Protein AF-0000000079021409 (afdb_homodimer)

Solvent-accessible surface area (backbone atoms only — not comparable to full-atom values): 15813 Å² total; per-residue (Å²): 71,71,13,55,25,44,37,47,84,67,53,32,69,44,36,23,35,65,85,64,42,68,37,62,73,84,59,84,62,32,76,47,90,88,36,40,29,42,22,28,13,31,28,44,39,87,84,47,29,34,38,32,18,20,17,75,72,21,27,41,34,32,21,40,77,86,56,45,78,71,45,78,38,72,42,82,88,80,37,64,31,31,29,15,30,24,48,43,91,85,31,32,34,39,33,20,17,41,56,60,8,27,40,36,32,24,39,69,88,57,44,80,70,52,68,44,47,31,76,44,83,51,86,59,31,17,34,37,25,39,21,34,27,57,48,96,85,52,31,38,37,33,14,23,18,68,68,28,27,39,36,32,21,41,74,89,55,51,68,72,49,71,73,71,70,13,56,25,44,37,46,82,68,53,32,69,45,36,23,34,64,84,64,44,68,38,61,73,82,57,84,63,32,79,47,90,88,36,41,29,43,22,29,13,30,28,45,40,88,84,47,28,35,38,31,18,21,18,76,70,22,28,43,33,33,21,40,78,87,56,46,78,72,46,78,39,71,41,82,88,81,35,64,30,31,30,14,31,26,47,45,92,84,31,32,36,40,33,21,16,40,57,61,8,28,40,38,34,25,39,70,88,58,46,80,72,51,69,45,50,31,75,44,84,51,86,58,30,17,36,38,24,38,22,33,28,56,49,97,83,52,30,38,36,32,15,22,18,68,70,28,28,40,39,33,21,41,73,89,56,51,69,73,49,71,74

Nearest PDB structures (foldseek):
  7qrw-assembly1_A  TM=8.061E-01  e=1.782E-14  Homo sapiens
  7qrv-assembly2_B  TM=8.047E-01  e=1.990E-14  Homo sapiens
  6xg7-assembly1_A  TM=8.080E-01  e=1.539E-12  Drosophila melanogaster
  6fpt-assembly2_B  TM=8.136E-01  e=1.456E-12  Danio rerio
  8j72-assembly1_A  TM=8.106E-01  e=1.918E-12  Mus musculus

Structure (mmCIF, N/CA/C/O backbone):
data_AF-0000000079021409-model_v1
#
loop_
_entity.id
_entity.type
_entity.pdbx_description
1 polymer 'Uncharacterized protein'
#
loop_
_atom_site.group_PDB
_atom_site.id
_atom_site.type_symbol
_atom_site.label_atom_id
_atom_site.label_alt_id
_atom_site.label_comp_id
_atom_site.label_asym_id
_atom_site.label_entity_id
_atom_site.label_seq_id
_atom_site.pdbx_PDB_ins_code
_atom_site.Cartn_x
_atom_site.Cartn_y
_atom_site.Cartn_z
_atom_site.occupancy
_atom_site.B_iso_or_equiv
_atom_site.auth_seq_id
_atom_site.auth_comp_id
_atom_site.auth_asym_id
_atom_site.auth_atom_id
_atom_site.pdbx_PDB_model_num
ATOM 1 N N . GLY A 1 1 ? -13.297 3.016 -15.062 1 36.59 1 GLY A N 1
ATOM 2 C CA . GLY A 1 1 ? -12.57 3.004 -13.797 1 36.59 1 GLY A CA 1
ATOM 3 C C . GLY A 1 1 ? -11.57 4.137 -13.68 1 36.59 1 GLY A C 1
ATOM 4 O O . GLY A 1 1 ? -11.188 4.742 -14.68 1 36.59 1 GLY A O 1
ATOM 5 N N . ASP A 1 2 ? -11.578 4.746 -12.625 1 41.75 2 ASP A N 1
ATOM 6 C CA . ASP A 1 2 ? -10.812 5.973 -12.414 1 41.75 2 ASP A CA 1
ATOM 7 C C . ASP A 1 2 ? -9.312 5.703 -12.5 1 41.75 2 ASP A C 1
ATOM 9 O O . ASP A 1 2 ? -8.844 4.621 -12.141 1 41.75 2 ASP A O 1
ATOM 13 N N . LEU A 1 3 ? -8.734 6.473 -13.43 1 43.25 3 LEU A N 1
ATOM 14 C CA . LEU A 1 3 ? -7.297 6.48 -13.672 1 43.25 3 LEU A CA 1
ATOM 15 C C . LEU A 1 3 ? -6.598 7.457 -12.734 1 43.25 3 LEU A C 1
ATOM 17 O O . LEU A 1 3 ? -7.02 8.609 -12.602 1 43.25 3 LEU A O 1
ATOM 21 N N . VAL A 1 4 ? -5.945 6.863 -11.797 1 46.62 4 VAL A N 1
ATOM 22 C CA . VAL A 1 4 ? -5.141 7.812 -11.031 1 46.62 4 VAL A CA 1
ATOM 23 C C . VAL A 1 4 ? -3.832 8.086 -11.766 1 46.62 4 VAL A C 1
ATOM 25 O O . VAL A 1 4 ? -3.098 7.16 -12.109 1 46.62 4 VAL A O 1
ATOM 28 N N . ILE A 1 5 ? -3.809 9.266 -12.461 1 46.66 5 ILE A N 1
ATOM 29 C CA . ILE A 1 5 ? -2.615 9.719 -13.164 1 46.66 5 ILE A CA 1
ATOM 30 C C . ILE A 1 5 ? -1.81 10.656 -12.258 1 46.66 5 ILE A C 1
ATOM 32 O O . ILE A 1 5 ? -2.33 11.664 -11.781 1 46.66 5 ILE A O 1
ATOM 36 N N . ALA A 1 6 ? -0.756 10.039 -11.664 1 43.53 6 ALA A N 1
ATOM 37 C CA . ALA A 1 6 ? 0.133 10.992 -11.008 1 43.53 6 ALA A CA 1
ATOM 38 C C . ALA A 1 6 ? 0.992 11.734 -12.023 1 43.53 6 ALA A C 1
ATOM 40 O O . ALA A 1 6 ? 1.697 11.117 -12.82 1 43.53 6 ALA A O 1
ATOM 41 N N . ASP A 1 7 ? 0.515 12.844 -12.414 1 42.28 7 ASP A N 1
ATOM 42 C CA . ASP A 1 7 ? 1.338 13.734 -13.234 1 42.28 7 ASP A CA 1
ATOM 43 C C . ASP A 1 7 ? 2.477 14.336 -12.414 1 42.28 7 ASP A C 1
ATOM 45 O O . ASP A 1 7 ? 2.271 15.289 -11.664 1 42.28 7 ASP A O 1
ATOM 49 N N . THR A 1 8 ? 3.445 13.562 -12.352 1 40.56 8 THR 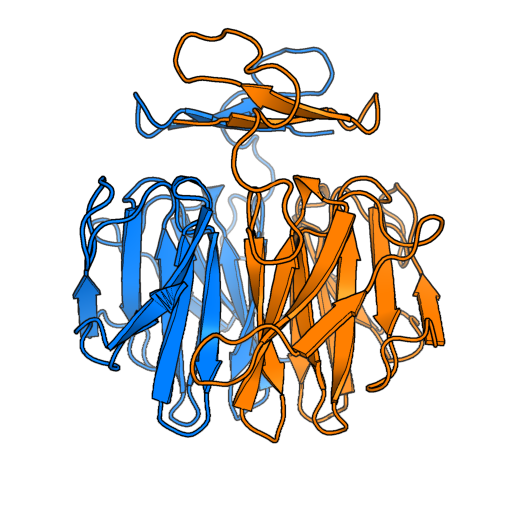A N 1
ATOM 50 C CA . THR A 1 8 ? 4.602 13.945 -11.555 1 40.56 8 THR A CA 1
ATOM 51 C C . THR A 1 8 ? 5.117 15.32 -11.977 1 40.56 8 THR A C 1
ATOM 53 O O . THR A 1 8 ? 5.609 16.094 -11.148 1 40.56 8 THR A O 1
ATOM 56 N N . GLU A 1 9 ? 5.285 15.477 -13.32 1 41.5 9 GLU A N 1
ATOM 57 C CA . GLU A 1 9 ? 5.875 16.766 -13.695 1 41.5 9 GLU A CA 1
ATOM 58 C C . GLU A 1 9 ? 5.141 17.922 -13.031 1 41.5 9 GLU A C 1
ATOM 60 O O . GLU A 1 9 ? 5.758 18.922 -12.68 1 41.5 9 GLU A O 1
ATOM 65 N N . ASN A 1 10 ? 4 17.672 -12.992 1 42.91 10 ASN A N 1
ATOM 66 C CA . ASN A 1 10 ? 3.23 18.766 -12.406 1 42.91 10 ASN A CA 1
ATOM 67 C C . ASN A 1 10 ? 2.77 18.422 -10.992 1 42.91 10 ASN A C 1
ATOM 69 O O . ASN A 1 10 ? 1.877 19.078 -10.453 1 42.91 10 ASN A O 1
ATOM 73 N N . HIS A 1 11 ? 3.447 17.453 -10.516 1 43.75 11 HIS A N 1
ATOM 74 C CA . HIS A 1 11 ? 3.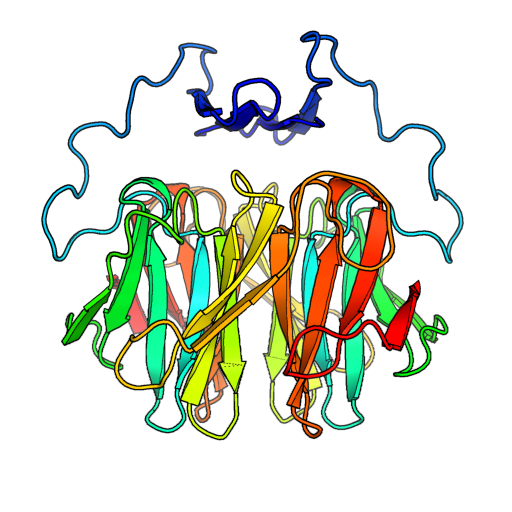135 17.125 -9.133 1 43.75 11 HIS A CA 1
ATOM 75 C C . HIS A 1 11 ? 1.632 16.953 -8.93 1 43.75 11 HIS A C 1
ATOM 77 O O . HIS A 1 11 ? 1.072 17.438 -7.945 1 43.75 11 HIS A O 1
ATOM 83 N N . ARG A 1 12 ? 1.047 16.719 -10.156 1 44.34 12 ARG A N 1
ATOM 84 C CA . ARG A 1 12 ? -0.403 16.609 -10.039 1 44.34 12 ARG A CA 1
ATOM 85 C C . ARG A 1 12 ? -0.872 15.18 -10.32 1 44.34 12 ARG A C 1
ATOM 87 O O . ARG A 1 12 ? -0.235 14.453 -11.078 1 44.34 12 ARG A O 1
ATOM 94 N N . VAL A 1 13 ? -1.548 14.578 -9.445 1 49.59 13 VAL A N 1
ATOM 95 C CA . VAL A 1 13 ? -2.275 13.336 -9.672 1 49.59 13 VAL A CA 1
ATOM 96 C C . VAL A 1 13 ? -3.604 13.625 -10.359 1 49.59 13 VAL A C 1
ATOM 98 O O . VAL A 1 13 ? -4.355 14.508 -9.93 1 49.59 13 VAL A O 1
ATOM 101 N N . GLN A 1 14 ? -3.67 13.312 -11.664 1 53.69 14 GLN A N 1
ATOM 102 C CA . GLN A 1 14 ? -4.941 13.43 -12.367 1 53.69 14 GLN A CA 1
ATOM 103 C C . GLN A 1 14 ? -5.645 12.078 -12.469 1 53.69 14 GLN A C 1
ATOM 105 O O . GLN A 1 14 ? -5.008 11.07 -12.766 1 53.69 14 GLN A O 1
ATOM 110 N N . ILE A 1 15 ? -6.797 12.008 -11.906 1 53.44 15 ILE A N 1
ATOM 111 C CA . ILE A 1 15 ? -7.625 10.805 -11.984 1 53.44 15 ILE A CA 1
ATOM 112 C C . ILE A 1 15 ? -8.547 10.906 -13.195 1 53.44 15 ILE A C 1
ATOM 114 O O . ILE A 1 15 ? -9.234 11.914 -13.383 1 53.44 15 ILE A O 1
ATOM 118 N N . PHE A 1 16 ? -8.258 10.094 -14.188 1 51.84 16 PHE A N 1
ATOM 119 C CA . PHE A 1 16 ? -9.055 10.148 -15.406 1 51.84 16 PHE A CA 1
ATOM 120 C C . PHE A 1 16 ? -10.125 9.07 -15.406 1 51.84 16 PHE A C 1
ATOM 122 O O . PHE A 1 16 ? -9.922 7.98 -14.875 1 51.84 16 PHE A O 1
ATOM 129 N N . SER A 1 17 ? -11.336 9.516 -15.82 1 49.12 17 SER A N 1
ATOM 130 C CA . SER A 1 17 ? -12.406 8.555 -16.078 1 49.12 17 SER A CA 1
ATOM 131 C C . SER A 1 17 ? -12.055 7.633 -17.234 1 49.12 17 SER A C 1
ATOM 133 O O . SER A 1 17 ? -11.148 7.926 -18.016 1 49.12 17 SER A O 1
ATOM 135 N N . PRO A 1 18 ? -12.68 6.434 -17.219 1 47.56 18 PRO A N 1
ATOM 136 C CA . PRO A 1 18 ? -12.445 5.504 -18.328 1 47.56 18 PRO A CA 1
ATOM 137 C C . PRO A 1 18 ? -12.57 6.172 -19.688 1 47.56 18 PRO A C 1
ATOM 139 O O . PRO A 1 18 ? -11.938 5.742 -20.656 1 47.56 18 PRO A O 1
ATOM 142 N N . ASP A 1 19 ? -13.422 7.109 -19.906 1 44.97 19 ASP A N 1
ATOM 143 C CA . ASP A 1 19 ? -13.68 7.785 -21.172 1 44.97 19 ASP A CA 1
ATOM 144 C C . ASP A 1 19 ? -12.641 8.867 -21.438 1 44.97 19 ASP A C 1
ATOM 146 O O . ASP A 1 19 ? -12.742 9.602 -22.422 1 44.97 19 ASP A O 1
ATOM 150 N N . GLY A 1 20 ? -11.703 8.781 -20.75 1 44.59 20 GLY A N 1
ATOM 151 C CA . GLY A 1 20 ? -10.602 9.68 -21.031 1 44.59 20 GLY A CA 1
ATOM 152 C C . GLY A 1 20 ? -10.805 11.07 -20.453 1 44.59 20 GLY A C 1
ATOM 153 O O . GLY A 1 20 ? -9.992 11.969 -20.688 1 44.59 20 GLY A O 1
ATOM 154 N N . ASN A 1 21 ? -11.914 11.359 -20.125 1 42.69 21 ASN A N 1
ATOM 155 C CA . ASN A 1 21 ? -12.172 12.68 -19.562 1 42.69 21 ASN A CA 1
ATOM 156 C C . ASN A 1 21 ? -11.523 12.836 -18.188 1 42.69 21 ASN A C 1
ATOM 158 O O . ASN A 1 21 ? -11.461 11.875 -17.406 1 42.69 21 ASN A O 1
ATOM 162 N N . PHE A 1 22 ? -10.758 13.836 -18.266 1 41 22 PHE A N 1
ATOM 163 C CA . PHE A 1 22 ? -10.234 14.25 -16.969 1 41 22 PHE A CA 1
ATOM 164 C C . PHE A 1 22 ? -11.312 14.18 -15.898 1 41 22 PHE A C 1
ATOM 166 O O . PHE A 1 22 ? -12.383 14.766 -16.047 1 41 22 PHE A O 1
ATOM 173 N N . LYS A 1 23 ? -11.461 13.07 -15.383 1 43.22 23 LYS A N 1
ATOM 174 C CA . LYS A 1 23 ? -12.336 13.211 -14.227 1 43.22 23 LYS A CA 1
ATOM 175 C C . LYS A 1 23 ? -11.852 14.312 -13.297 1 43.22 23 LYS A C 1
ATOM 177 O O . LYS A 1 23 ? -10.703 14.305 -12.859 1 43.22 23 LYS A O 1
ATOM 182 N N . SER A 1 24 ? -12.398 15.492 -13.727 1 37.38 24 SER A N 1
ATOM 183 C CA . SER A 1 24 ? -12.141 16.609 -12.812 1 37.38 24 SER A CA 1
ATOM 184 C C . SER A 1 24 ? -11.68 16.094 -11.445 1 37.38 24 SER A C 1
ATOM 186 O O . SER A 1 24 ? -11.883 14.93 -11.109 1 37.38 24 SER A O 1
ATOM 188 N N . LYS A 1 25 ? -11.133 17.219 -10.719 1 38.59 25 LYS A N 1
ATOM 189 C CA . LYS A 1 25 ? -11.031 17.297 -9.266 1 38.59 25 LYS A CA 1
ATOM 190 C C . LYS A 1 25 ? -12.031 16.375 -8.594 1 38.59 25 LYS A C 1
ATOM 192 O O . LYS A 1 25 ? -13.102 16.094 -9.141 1 38.59 25 LYS A O 1
ATOM 197 N N . PHE A 1 26 ? -11.57 15.531 -7.598 1 41.78 26 PHE A N 1
ATOM 198 C CA . PHE A 1 26 ? -12.406 14.711 -6.723 1 41.78 26 PHE A CA 1
ATOM 199 C C . PHE A 1 26 ? -13.844 15.211 -6.727 1 41.78 26 PHE A C 1
ATOM 201 O O . PHE A 1 26 ? -14.094 16.406 -6.523 1 41.78 26 PHE A O 1
ATOM 208 N N . GLY A 1 27 ? -14.555 14.867 -7.625 1 38.22 27 GLY A N 1
ATOM 209 C CA . GLY A 1 27 ? -15.969 15.109 -7.41 1 38.22 27 GLY A CA 1
ATOM 210 C C . GLY A 1 27 ? -16.344 15.203 -5.941 1 38.22 27 GLY A C 1
ATOM 211 O O . GLY A 1 27 ? -15.484 15.055 -5.07 1 38.22 27 GLY A O 1
ATOM 212 N N . GLU A 1 28 ? -17.594 15.672 -5.727 1 41.06 28 GLU A N 1
ATOM 213 C CA . GLU A 1 28 ? -18.266 15.883 -4.445 1 41.06 28 GLU A CA 1
ATOM 214 C C . GLU A 1 28 ? -18.219 14.625 -3.584 1 41.06 28 GLU A C 1
ATOM 216 O O . GLU A 1 28 ? -18.797 14.578 -2.5 1 41.06 28 GLU A O 1
ATOM 221 N N . LYS A 1 29 ? -17.672 13.508 -4.199 1 45.62 29 LYS A N 1
ATOM 222 C CA . LYS A 1 29 ? -17.906 12.422 -3.246 1 45.62 29 LYS A CA 1
ATOM 223 C C . LYS A 1 29 ? -16.922 12.5 -2.084 1 45.62 29 LYS A C 1
ATOM 225 O O . LYS A 1 29 ? -15.703 12.5 -2.293 1 45.62 29 LYS A O 1
ATOM 230 N N . GLY A 1 30 ? -17.359 12.602 -0.98 1 55.5 30 GLY A N 1
ATOM 231 C CA . GLY A 1 30 ? -16.828 12.391 0.355 1 55.5 30 GLY A CA 1
ATOM 232 C C . GLY A 1 30 ? -16.047 13.586 0.881 1 55.5 30 GLY A C 1
ATOM 233 O O . GLY A 1 30 ? -14.938 13.445 1.385 1 55.5 30 GLY A O 1
ATOM 234 N N . SER A 1 31 ? -16.438 14.641 0.54 1 61.25 31 SER A N 1
ATOM 235 C CA . SER A 1 31 ? -15.727 15.82 1.019 1 61.25 31 SER A CA 1
ATOM 236 C C . SER A 1 31 ? -16.062 16.109 2.48 1 61.25 31 SER A C 1
ATOM 238 O O . SER A 1 31 ? -15.367 16.891 3.135 1 61.25 31 SER A O 1
ATOM 240 N N . LYS A 1 32 ? -16.953 15.266 2.867 1 69.94 32 LYS A N 1
ATOM 241 C CA . LYS A 1 32 ? -17.188 15.43 4.301 1 69.94 32 LYS A CA 1
ATOM 242 C C . LYS A 1 32 ? -16.125 14.719 5.121 1 69.94 32 LYS A C 1
ATOM 244 O O . LYS A 1 32 ? -15.5 13.766 4.641 1 69.94 32 LYS A O 1
ATOM 249 N N . PRO A 1 33 ? -15.969 15.188 6.32 1 70.75 33 PRO A N 1
ATOM 250 C CA . PRO A 1 33 ? -14.891 14.633 7.141 1 70.75 33 PRO A CA 1
ATOM 251 C C . PRO A 1 33 ? -14.992 13.117 7.305 1 70.75 33 PRO A C 1
ATOM 253 O O . PRO A 1 33 ? -13.969 12.438 7.395 1 70.75 33 PRO A O 1
ATOM 256 N N . ASP A 1 34 ? -16.141 12.578 7.258 1 77.88 34 ASP A N 1
ATOM 257 C CA . ASP A 1 34 ? -16.281 11.148 7.527 1 77.88 34 ASP A CA 1
ATOM 258 C C . ASP A 1 34 ? -16.312 10.344 6.23 1 77.88 34 ASP A C 1
ATOM 260 O O . ASP A 1 34 ? -16.438 9.117 6.254 1 77.88 34 ASP A O 1
ATOM 264 N N . GLN A 1 35 ? -16.141 11.125 5.211 1 84.56 35 GLN A N 1
ATOM 265 C CA . GLN A 1 35 ? -16.141 10.453 3.918 1 84.56 35 GLN A CA 1
ATOM 266 C C . GLN A 1 35 ? -14.719 10.32 3.373 1 84.56 35 GLN A C 1
ATOM 268 O O . GLN A 1 35 ? -13.867 11.172 3.641 1 84.56 35 GLN A O 1
ATOM 273 N N . LEU A 1 36 ? -14.539 9.234 2.705 1 90.06 36 LEU A N 1
ATOM 274 C CA . LEU A 1 36 ? -13.242 8.984 2.088 1 90.06 36 LEU A CA 1
ATOM 275 C C . LEU A 1 36 ? -13.297 9.266 0.589 1 90.06 36 LEU A C 1
ATOM 277 O O . LEU A 1 36 ? -14.25 8.883 -0.09 1 90.06 36 LEU A O 1
ATOM 281 N N . CYS A 1 37 ? -12.289 9.969 0.163 1 87.12 37 CYS A N 1
ATOM 282 C CA . CYS A 1 37 ? -12.133 10.227 -1.264 1 87.12 37 CYS A CA 1
ATOM 283 C C . CYS A 1 37 ? -10.82 9.664 -1.781 1 87.12 37 CYS A C 1
ATOM 285 O O . CYS A 1 37 ? -9.766 10.289 -1.634 1 87.12 37 CYS A O 1
ATOM 287 N N . TYR A 1 38 ? -10.945 8.477 -2.371 1 86.12 38 TYR A N 1
ATOM 288 C CA . TYR A 1 38 ? -9.828 7.723 -2.941 1 86.12 38 TYR A CA 1
ATOM 289 C C . TYR A 1 38 ? -8.883 7.238 -1.851 1 86.12 38 TYR A C 1
ATOM 291 O O . TYR A 1 38 ? -7.688 7.543 -1.875 1 86.12 38 TYR A O 1
ATOM 299 N N . PRO A 1 39 ? -9.438 6.535 -0.941 1 92.12 39 PRO A N 1
ATOM 300 C CA . PRO A 1 39 ? -8.562 5.898 0.049 1 92.12 39 PRO A CA 1
ATOM 301 C C . PRO A 1 39 ? -7.605 4.883 -0.572 1 92.12 39 PRO A C 1
ATOM 303 O O . PRO A 1 39 ? -8.023 4.047 -1.377 1 92.12 39 PRO A O 1
ATOM 306 N N . ILE A 1 40 ? -6.367 4.957 -0.203 1 93.75 40 ILE A N 1
ATOM 307 C CA . ILE A 1 40 ? -5.395 4.074 -0.837 1 93.75 40 ILE A CA 1
ATOM 308 C C . ILE A 1 40 ? -4.754 3.174 0.215 1 93.75 40 ILE A C 1
ATOM 310 O O . ILE A 1 40 ? -5.078 1.988 0.308 1 93.75 40 ILE A O 1
ATOM 314 N N . GLY A 1 41 ? -3.916 3.764 1.105 1 97.94 41 GLY A N 1
ATOM 315 C CA . GLY A 1 41 ? -3.219 2.994 2.123 1 97.94 41 GLY A CA 1
ATOM 316 C C . GLY A 1 41 ? -4.098 2.629 3.305 1 97.94 41 GLY A C 1
ATOM 317 O O . GLY A 1 41 ? -4.969 3.408 3.701 1 97.94 41 GLY A O 1
ATOM 318 N N . VAL A 1 42 ? -3.883 1.465 3.854 1 98.81 42 VAL A N 1
ATOM 319 C CA . VAL A 1 42 ? -4.535 1.028 5.086 1 98.81 42 VAL A CA 1
ATOM 320 C C . VAL A 1 42 ? -3.52 0.341 5.992 1 98.81 42 VAL A C 1
ATOM 322 O O . VAL A 1 42 ? -2.641 -0.382 5.516 1 98.81 42 VAL A O 1
ATOM 325 N N . ALA A 1 43 ? -3.607 0.551 7.262 1 98.81 43 ALA A N 1
ATOM 326 C CA . ALA A 1 43 ? -2.812 -0.074 8.312 1 98.81 43 ALA A CA 1
ATOM 327 C C . ALA A 1 43 ? -3.596 -0.151 9.625 1 98.81 43 ALA A C 1
ATOM 329 O O . ALA A 1 43 ? -4.691 0.403 9.727 1 98.81 43 ALA A O 1
ATOM 330 N N . VAL A 1 44 ? -3.096 -0.866 10.562 1 98.56 44 VAL A N 1
ATOM 331 C CA . VAL A 1 44 ? -3.789 -1.016 11.836 1 98.56 44 VAL A CA 1
ATOM 332 C C . VAL A 1 44 ? -2.842 -0.676 12.984 1 98.56 44 VAL A C 1
ATOM 334 O O . VAL A 1 44 ? -1.655 -1.012 12.938 1 98.56 44 VAL A O 1
ATOM 337 N N . THR A 1 45 ? -3.379 -0.017 13.992 1 98.31 45 THR A N 1
ATOM 338 C CA . THR A 1 45 ? -2.619 0.264 15.203 1 98.31 45 THR A CA 1
ATOM 339 C C . THR A 1 45 ? -2.646 -0.934 16.156 1 98.31 45 THR A C 1
ATOM 341 O O . THR A 1 45 ? -3.318 -1.931 15.875 1 98.31 45 THR A O 1
ATOM 344 N N . SER A 1 46 ? -1.882 -0.769 17.281 1 97.12 46 SER A N 1
ATOM 345 C CA . SER A 1 46 ? -1.85 -1.83 18.281 1 97.12 46 SER A CA 1
ATOM 346 C C . SER A 1 46 ? -3.223 -2.035 18.922 1 97.12 46 SER A C 1
ATOM 348 O O . SER A 1 46 ? -3.533 -3.125 19.406 1 97.12 46 SER A O 1
ATOM 350 N N . ALA A 1 47 ? -4.074 -1.031 18.891 1 96.25 47 ALA A N 1
ATOM 351 C CA . ALA A 1 47 ? -5.422 -1.122 19.453 1 96.25 47 ALA A CA 1
ATOM 352 C C . ALA A 1 47 ? -6.438 -1.471 18.375 1 96.25 47 ALA A C 1
ATOM 354 O O . ALA A 1 47 ? -7.645 -1.305 18.562 1 96.25 47 ALA A O 1
ATOM 355 N N . ASP A 1 48 ? -5.953 -1.763 17.172 1 96.12 48 ASP A N 1
ATOM 356 C CA . ASP A 1 48 ? -6.727 -2.234 16.031 1 96.12 48 ASP A CA 1
ATOM 357 C C . ASP A 1 48 ? -7.543 -1.1 15.422 1 96.12 48 ASP A C 1
ATOM 359 O O . ASP A 1 48 ? -8.531 -1.345 14.727 1 96.12 48 ASP A O 1
ATOM 363 N N . SER A 1 49 ? -7.172 0.127 15.789 1 97.88 49 SER A N 1
ATOM 364 C CA . SER A 1 49 ? -7.699 1.223 14.984 1 97.88 49 SER A CA 1
ATOM 365 C C . SER A 1 49 ? -7.184 1.152 13.547 1 97.88 49 SER A C 1
ATOM 367 O O . SER A 1 49 ? -6.086 0.646 13.305 1 97.88 49 SER A O 1
ATOM 369 N N . ILE A 1 50 ? -7.984 1.664 12.625 1 98.19 50 ILE A N 1
ATOM 370 C CA . ILE A 1 50 ? -7.645 1.584 11.203 1 98.19 50 ILE A CA 1
ATOM 371 C C . ILE A 1 50 ? -7.152 2.945 10.719 1 98.19 50 ILE A C 1
ATOM 373 O O . ILE A 1 50 ? -7.84 3.955 10.883 1 98.19 50 ILE A O 1
ATOM 377 N N . VAL A 1 51 ? -5.977 2.986 10.188 1 98.75 51 VAL A N 1
ATOM 378 C CA . VAL A 1 51 ? -5.379 4.188 9.625 1 98.75 51 VAL A CA 1
ATOM 379 C C . VAL A 1 51 ? -5.5 4.156 8.102 1 98.75 51 VAL A C 1
ATOM 381 O O . VAL A 1 51 ? -5.152 3.16 7.465 1 98.75 51 VAL A O 1
ATOM 384 N N . VAL A 1 52 ? -6.004 5.242 7.512 1 98.19 52 VAL A N 1
ATOM 385 C CA . VAL A 1 52 ? -6.289 5.285 6.082 1 98.19 52 VAL A CA 1
ATOM 386 C C . VAL A 1 52 ? -5.695 6.555 5.473 1 98.19 52 VAL A C 1
ATOM 388 O O . VAL A 1 52 ? -5.848 7.645 6.027 1 98.19 52 VAL A O 1
ATOM 391 N N . THR A 1 53 ? -4.945 6.371 4.414 1 97 53 THR A N 1
ATOM 392 C CA . THR A 1 53 ? -4.598 7.551 3.637 1 97 53 THR A CA 1
ATOM 393 C C . THR A 1 53 ? -5.738 7.934 2.695 1 97 53 THR A C 1
ATOM 395 O O . THR A 1 53 ? -6.145 7.137 1.848 1 97 53 THR A O 1
ATOM 398 N N . ASP A 1 54 ? -6.273 9.078 2.934 1 92.19 54 ASP A N 1
ATOM 399 C CA . ASP A 1 54 ? -7.297 9.688 2.09 1 92.19 54 ASP A CA 1
ATOM 400 C C . ASP A 1 54 ? -6.672 10.641 1.075 1 92.19 54 ASP A C 1
ATOM 402 O O . ASP A 1 54 ? -6.586 11.852 1.318 1 92.19 54 ASP A O 1
ATOM 406 N N . SER A 1 55 ? -6.324 10.133 -0.018 1 88.25 55 SER A N 1
ATOM 407 C CA . SER A 1 55 ? -5.301 10.734 -0.872 1 88.25 55 SER A CA 1
ATOM 408 C C . SER A 1 55 ? -5.785 12.039 -1.482 1 88.25 55 SER A C 1
ATOM 410 O O . SER A 1 55 ? -5.059 13.039 -1.491 1 88.25 55 SER A O 1
ATOM 412 N N . VAL A 1 56 ? -6.969 12.039 -1.927 1 81.06 56 VAL A N 1
ATOM 413 C CA . VAL A 1 56 ? -7.461 13.242 -2.6 1 81.06 56 VAL A CA 1
ATOM 414 C C . VAL A 1 56 ? -7.715 14.344 -1.573 1 81.06 56 VAL A C 1
ATOM 416 O O . VAL A 1 56 ? -7.504 15.523 -1.856 1 81.06 56 VAL A O 1
ATOM 419 N N . ASN A 1 57 ? -8.141 13.953 -0.369 1 84.56 57 ASN A N 1
ATOM 420 C CA . ASN A 1 57 ? -8.352 14.93 0.692 1 84.56 57 ASN A CA 1
ATOM 421 C C . ASN A 1 57 ? -7.039 15.297 1.385 1 84.56 57 ASN A C 1
ATOM 423 O O . ASN A 1 57 ? -7.035 16.078 2.338 1 84.56 57 ASN A O 1
ATOM 427 N N . ALA A 1 58 ? -5.949 14.719 0.953 1 89.31 58 ALA A N 1
ATOM 428 C CA . ALA A 1 58 ? -4.625 14.977 1.514 1 89.31 58 ALA A CA 1
ATOM 429 C C . ALA A 1 58 ? -4.633 14.82 3.031 1 89.31 58 ALA A C 1
ATOM 431 O O . ALA A 1 58 ? -4.199 15.719 3.758 1 89.31 58 ALA A O 1
ATOM 432 N N . ALA A 1 59 ? -5.117 13.711 3.457 1 93.62 59 ALA A N 1
ATOM 433 C CA . ALA A 1 59 ? -5.273 13.484 4.891 1 93.62 59 ALA A CA 1
ATOM 434 C C . ALA A 1 59 ? -4.945 12.031 5.25 1 93.62 59 ALA A C 1
ATOM 436 O O . ALA A 1 59 ? -5.012 11.148 4.398 1 93.62 59 ALA A O 1
ATOM 437 N N . VAL A 1 60 ? -4.527 11.867 6.465 1 97.12 60 VAL A N 1
ATOM 438 C CA . VAL A 1 60 ? -4.496 10.57 7.117 1 97.12 60 VAL A CA 1
ATOM 439 C C . VAL A 1 60 ? -5.613 10.484 8.156 1 97.12 60 VAL A C 1
ATOM 441 O O . VAL A 1 60 ? -5.699 11.328 9.055 1 97.12 60 VAL A O 1
ATOM 444 N N . LYS A 1 61 ? -6.418 9.5 7.984 1 97 61 LYS A N 1
ATOM 445 C CA . LYS A 1 61 ? -7.559 9.383 8.883 1 97 61 LYS A CA 1
ATOM 446 C C . LYS A 1 61 ? -7.48 8.094 9.703 1 97 61 LYS A C 1
ATOM 448 O O . LYS A 1 61 ? -7.078 7.051 9.195 1 97 61 LYS A O 1
ATOM 453 N N . ILE A 1 62 ? -7.895 8.219 10.961 1 97.62 62 ILE A N 1
ATOM 454 C CA . ILE A 1 62 ? -7.895 7.082 11.875 1 97.62 62 ILE A CA 1
ATOM 455 C C . ILE A 1 62 ? -9.328 6.746 12.281 1 97.62 62 ILE A C 1
ATOM 457 O O . ILE A 1 62 ? -10.078 7.621 12.719 1 97.62 62 ILE A O 1
ATOM 461 N N . PHE A 1 63 ? -9.656 5.539 12.109 1 96.88 63 PHE A N 1
ATOM 462 C CA . PHE A 1 63 ? -10.984 5.035 12.43 1 96.88 63 PHE A CA 1
ATOM 463 C C . PHE A 1 63 ? -10.914 3.984 13.539 1 96.88 63 PHE A C 1
ATOM 465 O O . PHE A 1 63 ? -9.906 3.283 13.672 1 96.88 63 PHE A O 1
ATOM 472 N N . SER A 1 64 ? -12.016 3.867 14.289 1 96.31 64 SER A N 1
ATOM 473 C CA . SER A 1 64 ? -12.164 2.717 15.172 1 96.31 64 SER A CA 1
ATOM 474 C C . SER A 1 64 ? -12.328 1.426 14.375 1 96.31 64 SER A C 1
ATOM 476 O O . SER A 1 64 ? -12.57 1.462 13.164 1 96.31 64 SER A O 1
ATOM 478 N N . PRO A 1 65 ? -12.156 0.285 15.07 1 94.44 65 PRO A N 1
ATOM 479 C CA . PRO A 1 65 ? -12.391 -0.981 14.375 1 94.44 65 PRO A CA 1
ATOM 480 C C . PRO A 1 65 ? -13.812 -1.101 13.82 1 94.44 65 PRO A C 1
ATOM 482 O O . PRO A 1 65 ? -14.047 -1.871 12.891 1 94.44 65 PRO A O 1
ATOM 485 N N . GLU A 1 66 ? -14.727 -0.284 14.328 1 93.94 66 GLU A N 1
ATOM 486 C CA . GLU A 1 66 ? -16.125 -0.316 13.883 1 93.94 66 GLU A CA 1
ATOM 487 C C . GLU A 1 66 ? -16.359 0.672 12.75 1 93.94 66 GLU A C 1
ATOM 489 O O . GLU A 1 66 ? -17.469 0.758 12.219 1 93.94 66 GLU A O 1
ATOM 494 N N . GLY A 1 67 ? -15.32 1.396 12.391 1 93.94 67 GLY A N 1
ATOM 495 C CA . GLY A 1 67 ? -15.438 2.26 11.227 1 93.94 67 GLY A CA 1
ATOM 496 C C . GLY A 1 67 ? -15.828 3.684 11.578 1 93.94 67 GLY A C 1
ATOM 497 O O . GLY A 1 67 ? -16.25 4.445 10.711 1 93.94 67 GLY A O 1
ATOM 498 N N . GLN A 1 68 ? -15.734 4.039 12.852 1 94.44 68 GLN A N 1
ATOM 499 C CA . GLN A 1 68 ? -16.016 5.41 13.258 1 94.44 68 GLN A CA 1
ATOM 500 C C . GLN A 1 68 ? -14.773 6.28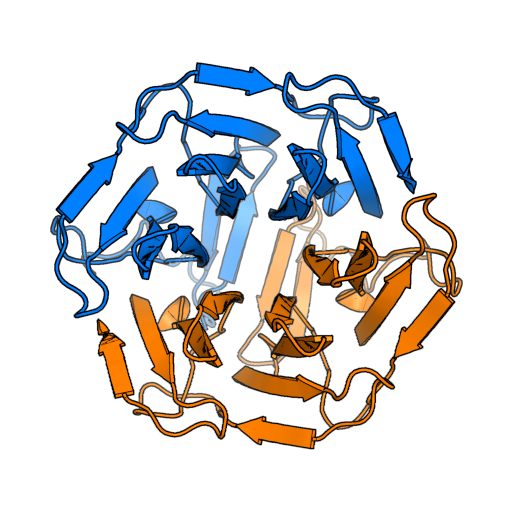1 13.195 1 94.44 68 GLN A C 1
ATOM 502 O O . GLN A 1 68 ? -13.711 5.895 13.703 1 94.44 68 GLN A O 1
ATOM 507 N N . LEU A 1 69 ? -14.938 7.449 12.656 1 95.56 69 LEU A N 1
ATOM 508 C CA . LEU A 1 69 ? -13.797 8.359 12.547 1 95.56 69 LEU A CA 1
ATOM 509 C C . LEU A 1 69 ? -13.367 8.852 13.93 1 95.56 69 LEU A C 1
ATOM 511 O O . LEU A 1 69 ? -14.195 9.336 14.703 1 95.56 69 LEU A O 1
ATOM 515 N N . ARG A 1 70 ? -12.164 8.695 14.18 1 95.75 70 ARG A N 1
ATOM 516 C CA . ARG A 1 70 ? -11.625 9.156 15.453 1 95.75 70 ARG A CA 1
ATOM 517 C C . ARG A 1 70 ? -10.781 10.422 15.273 1 95.75 70 ARG A C 1
ATOM 519 O O . ARG A 1 70 ? -10.812 11.32 16.109 1 95.75 70 ARG A O 1
ATOM 526 N N . LYS A 1 71 ? -10.023 10.445 14.211 1 95.44 71 LYS A N 1
ATOM 527 C CA . LYS A 1 71 ? -9.102 11.547 13.977 1 95.44 71 LYS A CA 1
ATOM 528 C C . LYS A 1 71 ? -8.836 11.734 12.492 1 95.44 71 LYS A C 1
ATOM 530 O O . LYS A 1 71 ? -8.719 10.758 11.742 1 95.44 71 LYS A O 1
ATOM 535 N N . SER A 1 72 ? -8.766 12.93 12.086 1 95.25 72 SER A N 1
ATOM 536 C CA . SER A 1 72 ? -8.312 13.32 10.75 1 95.25 72 SER A CA 1
ATOM 537 C C . SER A 1 72 ? -7.055 14.188 10.828 1 95.25 72 SER A C 1
ATOM 539 O O . SER A 1 72 ? -7.066 15.258 11.445 1 95.25 72 SER A O 1
ATOM 541 N N . ILE A 1 73 ? -6.023 13.75 10.25 1 95.12 73 ILE A N 1
ATOM 542 C CA . ILE A 1 73 ? -4.734 14.438 10.289 1 95.12 73 ILE A CA 1
ATOM 543 C C . ILE A 1 73 ? -4.469 15.109 8.938 1 95.12 73 ILE A C 1
ATOM 545 O O . ILE A 1 73 ? -4.312 14.43 7.922 1 95.12 73 ILE A O 1
ATOM 549 N N . VAL A 1 74 ? -4.434 16.359 9 1 92.75 74 VAL A N 1
ATOM 550 C CA . VAL A 1 74 ? -4.121 17.172 7.828 1 92.75 74 VAL A CA 1
ATOM 551 C C . VAL A 1 74 ? -2.855 17.984 8.086 1 92.75 74 VAL A C 1
ATOM 553 O O . VAL A 1 74 ? -2.787 18.75 9.047 1 92.75 74 VAL A O 1
ATOM 556 N N . GLN A 1 75 ? -1.878 17.656 7.316 1 88.06 75 GLN A N 1
ATOM 557 C CA . GLN A 1 75 ? -0.615 18.391 7.367 1 88.06 75 GLN A CA 1
ATOM 558 C C . GLN A 1 75 ? -0.291 19.016 6.02 1 88.06 75 GLN A C 1
ATOM 560 O O . GLN A 1 75 ? 0.388 18.406 5.188 1 88.06 75 GLN A O 1
ATOM 565 N N . ASN A 1 76 ? -0.572 20.219 5.855 1 83.44 76 ASN A N 1
ATOM 566 C CA . ASN A 1 76 ? -0.572 20.891 4.562 1 83.44 76 ASN A CA 1
ATOM 567 C C . ASN A 1 76 ? 0.832 20.969 3.971 1 83.44 76 ASN A C 1
ATOM 569 O O . ASN A 1 76 ? 0.999 20.953 2.75 1 83.44 76 ASN A O 1
ATOM 573 N N . THR A 1 77 ? 1.771 21 4.758 1 86.25 77 THR A N 1
ATOM 574 C CA . THR A 1 77 ? 3.133 21.156 4.258 1 86.25 77 THR A CA 1
ATOM 575 C C . THR A 1 77 ? 3.766 19.797 3.984 1 86.25 77 THR A C 1
ATOM 577 O O . THR A 1 77 ? 4.539 19.641 3.037 1 86.25 77 THR A O 1
ATOM 580 N N . GLU A 1 78 ? 3.361 18.766 4.699 1 89.81 78 GLU A N 1
ATOM 581 C CA . GLU A 1 78 ? 4.098 17.516 4.645 1 89.81 78 GLU A CA 1
ATOM 582 C C . GLU A 1 78 ? 3.314 16.438 3.889 1 89.81 78 GLU A C 1
ATOM 584 O O . GLU A 1 78 ? 3.889 15.453 3.428 1 89.81 78 GLU A O 1
ATOM 589 N N . ILE A 1 79 ? 2.039 16.609 3.807 1 91.31 79 ILE A N 1
ATOM 590 C CA . ILE A 1 79 ? 1.202 15.602 3.17 1 91.31 79 ILE A CA 1
ATOM 591 C C . ILE A 1 79 ? 0.424 16.234 2.016 1 91.31 79 ILE A C 1
ATOM 593 O O . ILE A 1 79 ? -0.369 17.156 2.223 1 91.31 79 ILE A O 1
ATOM 597 N N . GLU A 1 80 ? 0.637 15.789 0.841 1 87.25 80 GLU A N 1
ATOM 598 C CA . GLU A 1 80 ? -0.02 16.297 -0.359 1 87.25 80 GLU A CA 1
ATOM 599 C C . GLU A 1 80 ? -0.883 15.227 -1.015 1 87.25 80 GLU A C 1
ATOM 601 O O . GLU A 1 80 ? -2.061 15.461 -1.297 1 87.25 80 GLU A O 1
ATOM 606 N N . PHE A 1 81 ? -0.333 14.102 -1.312 1 88.25 81 PHE A N 1
ATOM 607 C CA . PHE A 1 81 ? -1.041 12.953 -1.856 1 88.25 81 PHE A CA 1
ATOM 608 C C . PHE A 1 81 ? -0.553 11.664 -1.21 1 88.25 81 PHE A C 1
ATOM 610 O O . PHE A 1 81 ? 0.136 10.867 -1.849 1 88.25 81 PHE A O 1
ATOM 617 N N . PRO A 1 82 ? -0.967 11.469 0.003 1 93.81 82 PRO A N 1
ATOM 618 C CA . PRO A 1 82 ? -0.52 10.258 0.706 1 93.81 82 PRO A CA 1
ATOM 619 C C . PRO A 1 82 ? -0.981 8.977 0.023 1 93.81 82 PRO A C 1
ATOM 621 O O . PRO A 1 82 ? -2.096 8.914 -0.504 1 93.81 82 PRO A O 1
ATOM 624 N N . HIS A 1 83 ? -0.111 8.047 -0.02 1 94.19 83 HIS A N 1
ATOM 625 C CA . HIS A 1 83 ? -0.385 6.789 -0.714 1 94.19 83 HIS A CA 1
ATOM 626 C C . HIS A 1 83 ? -0.312 5.605 0.241 1 94.19 83 HIS A C 1
ATOM 628 O O . HIS A 1 83 ? -1.277 5.312 0.951 1 94.19 83 HIS A O 1
ATOM 634 N N . GLY A 1 84 ? 0.905 5.047 0.53 1 98 84 GLY A N 1
ATOM 635 C CA . GLY A 1 84 ? 1.074 3.957 1.478 1 98 84 GLY A CA 1
ATOM 636 C C . GLY A 1 84 ? 1.089 4.418 2.922 1 98 84 GLY A C 1
ATOM 637 O O . GLY A 1 84 ? 1.399 5.578 3.207 1 98 84 GLY A O 1
ATOM 638 N N . VAL A 1 85 ? 0.764 3.482 3.818 1 98.88 85 VAL A N 1
ATOM 639 C CA . VAL A 1 85 ? 0.833 3.771 5.246 1 98.88 85 VAL A CA 1
ATOM 640 C C . VAL A 1 85 ? 1.175 2.498 6.016 1 98.88 85 VAL A C 1
ATOM 642 O O . VAL A 1 85 ? 0.74 1.405 5.645 1 98.88 85 VAL A O 1
ATOM 645 N N . ALA A 1 86 ? 1.938 2.666 7.016 1 98.88 86 ALA A N 1
ATOM 646 C CA . ALA A 1 86 ? 2.297 1.613 7.961 1 98.88 86 ALA A CA 1
ATOM 647 C C . ALA A 1 86 ? 2.316 2.145 9.391 1 98.88 86 ALA A C 1
ATOM 649 O O . ALA A 1 86 ? 2.434 3.354 9.609 1 98.88 86 ALA A O 1
ATOM 650 N N . VAL A 1 87 ? 2.127 1.274 10.289 1 98.81 87 VAL A N 1
ATOM 651 C CA . VAL A 1 87 ? 2.156 1.62 11.711 1 98.81 87 VAL A CA 1
ATOM 652 C C . VAL A 1 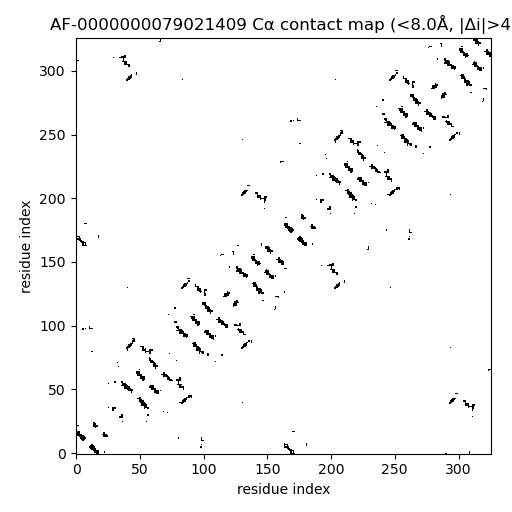87 ? 3.197 0.766 12.43 1 98.81 87 VAL A C 1
ATOM 654 O O . VAL A 1 87 ? 3.215 -0.459 12.281 1 98.81 87 VAL A O 1
ATOM 657 N N . THR A 1 88 ? 4.09 1.427 13.164 1 98.5 88 THR A N 1
ATOM 658 C CA . THR A 1 88 ? 5.094 0.704 13.938 1 98.5 88 THR A CA 1
ATOM 659 C C . THR A 1 88 ? 4.477 0.091 15.188 1 98.5 88 THR A C 1
ATOM 661 O O . THR A 1 88 ? 3.314 0.355 15.508 1 98.5 88 THR A O 1
ATOM 664 N N . ARG A 1 89 ? 5.27 -0.676 15.914 1 96.38 89 ARG A N 1
ATOM 665 C CA . ARG A 1 89 ? 4.797 -1.314 17.141 1 96.38 89 ARG A CA 1
ATOM 666 C C . ARG A 1 89 ? 4.453 -0.275 18.203 1 96.38 89 ARG A C 1
ATOM 668 O O . ARG A 1 89 ? 3.596 -0.511 19.047 1 96.38 89 ARG A O 1
ATOM 675 N N . ASP A 1 90 ? 5.109 0.88 18.172 1 97.44 90 ASP A N 1
ATOM 676 C CA . ASP A 1 90 ? 4.859 1.962 19.125 1 97.44 90 ASP A CA 1
ATOM 677 C C . ASP A 1 90 ? 3.805 2.928 18.594 1 97.44 90 ASP A C 1
ATOM 679 O O . ASP A 1 90 ? 3.627 4.023 19.125 1 97.44 90 ASP A O 1
ATOM 683 N N . ASP A 1 91 ? 3.215 2.631 17.453 1 98.38 91 ASP A N 1
ATOM 684 C CA . ASP A 1 91 ? 2.064 3.291 16.844 1 98.38 91 ASP A CA 1
ATOM 685 C C . ASP A 1 91 ? 2.475 4.598 16.172 1 98.38 91 ASP A C 1
ATOM 687 O O . ASP A 1 91 ? 1.65 5.5 15.992 1 98.38 91 ASP A O 1
ATOM 691 N N . ASP A 1 92 ? 3.803 4.723 15.914 1 98.75 92 ASP A N 1
ATOM 692 C CA . ASP A 1 92 ? 4.145 5.746 14.93 1 98.75 92 ASP A CA 1
ATOM 693 C C . ASP A 1 92 ? 3.543 5.418 13.57 1 98.75 92 ASP A C 1
ATOM 695 O O . ASP A 1 92 ? 3.434 4.246 13.195 1 98.75 92 ASP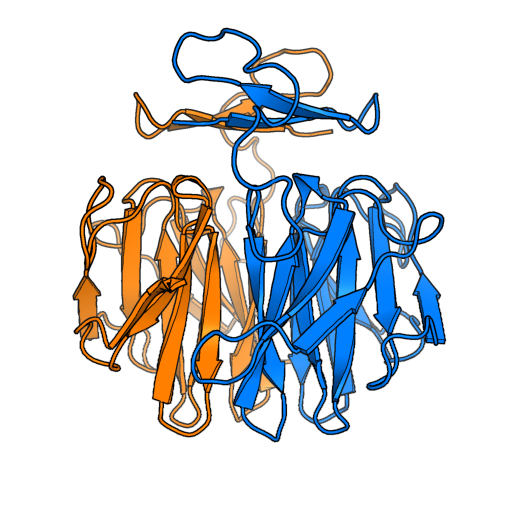 A O 1
ATOM 699 N N . ILE A 1 93 ? 3.178 6.445 12.859 1 98.81 93 ILE A N 1
ATOM 700 C CA . ILE A 1 93 ? 2.559 6.277 11.555 1 98.81 93 ILE A CA 1
ATOM 701 C C . ILE A 1 93 ? 3.527 6.73 10.461 1 98.81 93 ILE A C 1
ATOM 703 O O . ILE A 1 93 ? 4.051 7.844 10.508 1 98.81 93 ILE A O 1
ATOM 707 N N . ILE A 1 94 ? 3.838 5.867 9.5 1 98.94 94 ILE A N 1
ATOM 708 C CA . ILE A 1 94 ? 4.734 6.152 8.391 1 98.94 94 ILE A CA 1
ATOM 709 C C . ILE A 1 94 ? 3.93 6.266 7.094 1 98.94 94 ILE A C 1
ATOM 711 O O . ILE A 1 94 ? 3.152 5.367 6.758 1 98.94 94 ILE A O 1
ATOM 715 N N . VAL A 1 95 ? 4.109 7.348 6.379 1 98.75 95 VAL A N 1
ATOM 716 C CA . VAL A 1 95 ? 3.281 7.629 5.211 1 98.75 95 VAL A CA 1
ATOM 717 C C . VAL A 1 95 ? 4.172 7.969 4.016 1 98.75 95 VAL A C 1
ATOM 719 O O . VAL A 1 95 ? 5.113 8.758 4.141 1 98.75 95 VAL A O 1
ATOM 722 N N . THR A 1 96 ? 3.902 7.344 2.9 1 97.81 96 THR A N 1
ATOM 723 C CA . THR A 1 96 ? 4.535 7.777 1.661 1 97.81 96 THR A CA 1
ATOM 724 C C . THR A 1 96 ? 3.67 8.812 0.944 1 97.81 96 THR A C 1
ATOM 726 O O . THR A 1 96 ? 2.441 8.742 1.001 1 97.81 96 THR A O 1
ATOM 729 N N . ASP A 1 97 ? 4.258 9.695 0.304 1 92.62 97 ASP A N 1
ATOM 730 C CA . ASP A 1 97 ? 3.596 10.711 -0.512 1 92.62 97 ASP A CA 1
ATOM 731 C C . ASP A 1 97 ? 4.152 10.719 -1.934 1 92.62 97 ASP A C 1
ATOM 733 O O . ASP A 1 97 ? 5.312 11.07 -2.148 1 92.62 97 ASP A O 1
ATOM 737 N N . ILE A 1 98 ? 3.332 10.406 -2.861 1 85.81 98 ILE A N 1
ATOM 738 C CA . ILE A 1 98 ? 3.844 10.164 -4.203 1 85.81 98 ILE A CA 1
ATOM 739 C C . ILE A 1 98 ? 4.098 11.5 -4.906 1 85.81 98 ILE A C 1
ATOM 741 O O . ILE A 1 98 ? 4.906 11.57 -5.836 1 85.81 98 ILE A O 1
ATOM 745 N N . CYS A 1 99 ? 3.391 12.539 -4.539 1 82.12 99 CYS A N 1
ATOM 746 C CA . CYS A 1 99 ? 3.611 13.844 -5.148 1 82.12 99 CYS A CA 1
ATOM 747 C C . CYS A 1 99 ? 4.848 14.516 -4.57 1 82.12 99 CYS A C 1
ATOM 749 O O . CYS A 1 99 ? 5.621 15.141 -5.301 1 82.12 99 CYS A O 1
ATOM 751 N N . ARG A 1 100 ? 5.016 14.344 -3.318 1 86.94 100 ARG A N 1
ATOM 752 C CA . ARG A 1 100 ? 6.156 14.977 -2.66 1 86.94 100 ARG A CA 1
ATOM 753 C C . ARG A 1 100 ? 7.395 14.086 -2.746 1 86.94 100 ARG A C 1
ATOM 755 O O . ARG A 1 100 ? 8.5 14.531 -2.436 1 86.94 100 ARG A O 1
ATOM 762 N N . HIS A 1 101 ? 7.207 12.875 -3.135 1 90.12 101 HIS A N 1
ATOM 763 C CA . HIS A 1 101 ? 8.297 11.906 -3.248 1 90.12 101 HIS A CA 1
ATOM 764 C C . HIS A 1 101 ? 9.055 11.773 -1.931 1 90.12 101 HIS A C 1
ATOM 766 O O . HIS A 1 101 ? 10.281 11.859 -1.904 1 90.12 101 HIS A O 1
ATOM 772 N N . CYS A 1 102 ? 8.273 11.578 -0.914 1 96.25 102 CYS A N 1
ATOM 773 C CA . CYS A 1 102 ? 8.898 11.539 0.404 1 96.25 102 CYS A CA 1
ATOM 774 C C . CYS A 1 102 ? 8.172 10.57 1.325 1 96.25 102 CYS A C 1
ATOM 776 O O . CYS A 1 102 ? 7.133 10.023 0.957 1 96.25 102 CYS A O 1
ATOM 778 N N . VAL A 1 103 ? 8.789 10.297 2.408 1 98.38 103 VAL A N 1
ATOM 779 C CA . VAL A 1 103 ? 8.242 9.539 3.529 1 98.38 103 VAL A CA 1
ATOM 780 C C . VAL A 1 103 ? 8.109 10.453 4.75 1 98.38 103 VAL A C 1
ATOM 782 O O . VAL A 1 103 ? 9.055 11.141 5.125 1 98.38 103 VAL A O 1
ATOM 785 N N . THR A 1 104 ? 6.953 10.508 5.289 1 98.5 104 THR A N 1
ATOM 786 C CA . THR A 1 104 ? 6.684 11.289 6.496 1 98.5 104 THR A CA 1
ATOM 787 C C . THR A 1 104 ? 6.32 10.367 7.66 1 98.5 104 THR A C 1
ATOM 789 O O . THR A 1 104 ? 5.5 9.461 7.512 1 98.5 104 THR A O 1
ATOM 792 N N . VAL A 1 105 ? 6.934 10.578 8.805 1 98.69 105 VAL A N 1
ATOM 793 C CA . VAL A 1 105 ? 6.633 9.836 10.023 1 98.69 105 VAL A CA 1
ATOM 794 C C . VAL A 1 105 ? 5.848 10.719 10.992 1 98.69 105 VAL A C 1
ATOM 796 O O . VAL A 1 105 ? 6.273 11.828 11.312 1 98.69 105 VAL A O 1
ATOM 799 N N . LEU A 1 106 ? 4.738 10.234 11.359 1 98.56 106 LEU A N 1
ATOM 800 C CA . LEU A 1 106 ? 3.883 10.906 12.336 1 98.56 106 LEU A CA 1
ATOM 801 C C . LEU A 1 106 ? 3.941 10.195 13.688 1 98.56 106 LEU A C 1
ATOM 803 O O . LEU A 1 106 ? 4.035 8.969 13.742 1 98.56 106 LEU A O 1
ATOM 807 N N . THR A 1 107 ? 3.824 10.977 14.758 1 98.25 107 THR A N 1
ATOM 808 C CA . THR A 1 107 ? 3.645 10.398 16.078 1 98.25 107 THR A CA 1
ATOM 809 C C . THR A 1 107 ? 2.258 9.773 16.219 1 98.25 107 THR A C 1
ATOM 811 O O . THR A 1 107 ? 1.377 10.023 15.391 1 98.25 107 THR A O 1
ATOM 814 N N . PRO A 1 108 ? 2.076 8.953 17.266 1 96.88 108 PRO A N 1
ATOM 815 C CA . PRO A 1 108 ? 0.739 8.398 17.484 1 96.88 108 PRO A CA 1
ATOM 816 C C . PRO A 1 108 ? -0.334 9.477 17.641 1 96.88 108 PRO A C 1
ATOM 818 O O . PRO A 1 108 ? -1.501 9.234 17.312 1 96.88 108 PRO A O 1
ATOM 821 N N . ALA A 1 109 ? 0.004 10.68 18.016 1 95.31 109 ALA A N 1
ATOM 822 C CA . ALA A 1 109 ? -0.93 11.789 18.188 1 95.31 109 ALA A CA 1
ATOM 823 C C . ALA A 1 109 ? -1.224 12.477 16.859 1 95.31 109 ALA A C 1
ATOM 825 O O . ALA A 1 109 ? -2.17 13.258 16.75 1 95.31 109 ALA A O 1
ATOM 826 N N . GLY A 1 110 ? -0.435 12.07 15.867 1 95 110 GLY A N 1
ATOM 827 C CA . GLY A 1 110 ? -0.689 12.633 14.547 1 95 110 GLY A CA 1
ATOM 828 C C . GLY A 1 110 ? 0.216 13.805 14.211 1 95 110 GLY A C 1
ATOM 829 O O . GLY A 1 110 ? 0.057 14.438 13.164 1 95 110 GLY A O 1
ATOM 830 N N . ASP A 1 111 ? 1.167 14.094 15.078 1 96.5 111 ASP A N 1
ATOM 831 C CA . ASP A 1 111 ? 2.119 15.164 14.797 1 96.5 111 ASP A CA 1
ATOM 832 C C . ASP A 1 111 ? 3.27 14.664 13.922 1 96.5 111 ASP A C 1
ATOM 834 O O . ASP A 1 111 ? 3.662 13.5 14.016 1 96.5 111 ASP A O 1
ATOM 838 N N . VAL A 1 112 ? 3.811 15.609 13.125 1 97.31 112 VAL A N 1
ATOM 839 C CA . VAL A 1 112 ? 4.957 15.242 12.312 1 97.31 112 VAL A CA 1
ATOM 840 C C . VAL A 1 112 ? 6.191 15.062 13.195 1 97.31 112 VAL A C 1
ATOM 842 O O . VAL A 1 112 ? 6.586 15.992 13.906 1 97.31 112 VAL A O 1
ATOM 845 N N . SER A 1 113 ? 6.73 13.977 13.18 1 97.81 113 SER A N 1
ATOM 846 C CA . SER A 1 113 ? 8 13.719 13.844 1 97.81 113 SER A CA 1
ATOM 847 C C . SER A 1 113 ? 9.18 14.109 12.961 1 97.81 113 SER A C 1
ATOM 849 O O . SER A 1 113 ? 9.992 14.953 13.344 1 97.81 113 SER A O 1
ATOM 851 N N . HIS A 1 114 ? 9.281 13.492 11.766 1 97.81 114 HIS A N 1
ATOM 852 C CA . HIS A 1 114 ? 10.289 13.82 10.758 1 97.81 114 HIS A CA 1
ATOM 853 C C . HIS A 1 114 ? 9.867 13.328 9.375 1 97.81 114 HIS A C 1
ATOM 855 O O . HIS A 1 114 ? 8.922 12.547 9.258 1 97.81 114 HIS A O 1
ATOM 861 N N . ALA A 1 115 ? 10.516 13.836 8.422 1 97.81 115 ALA A N 1
ATOM 862 C CA . ALA A 1 115 ? 10.297 13.453 7.027 1 97.81 115 ALA A CA 1
ATOM 863 C C . ALA A 1 115 ? 11.609 13.398 6.258 1 97.81 115 ALA A C 1
ATOM 865 O O . ALA A 1 115 ? 12.586 14.055 6.641 1 97.81 115 ALA A O 1
ATOM 866 N N . PHE A 1 116 ? 11.617 12.578 5.219 1 97.94 116 PHE A N 1
ATOM 867 C CA . PHE A 1 116 ? 12.789 12.5 4.355 1 97.94 116 PHE A CA 1
ATOM 868 C C . PHE A 1 116 ? 12.391 12.094 2.939 1 97.94 116 PHE A C 1
ATOM 870 O O . PHE A 1 116 ? 11.352 11.461 2.738 1 97.94 116 PHE A O 1
ATOM 877 N N . GLY A 1 117 ? 13.227 12.484 2.01 1 97.19 117 GLY A N 1
ATOM 878 C CA . GLY A 1 117 ? 13.008 12.148 0.611 1 97.19 117 GLY A CA 1
ATOM 879 C C . GLY A 1 117 ? 12.781 13.359 -0.267 1 97.19 117 GLY A C 1
ATOM 880 O O . GLY A 1 117 ? 12.328 14.406 0.211 1 97.19 117 GLY A O 1
ATOM 881 N N . SER A 1 118 ? 13.094 13.258 -1.444 1 94.62 118 SER A N 1
ATOM 882 C CA . SER A 1 118 ? 12.867 14.164 -2.566 1 94.62 118 SER A CA 1
ATOM 883 C C . SER A 1 118 ? 12.914 13.414 -3.896 1 94.62 118 SER A C 1
ATOM 885 O O . SER A 1 118 ? 13.312 12.25 -3.945 1 94.62 118 SER A O 1
ATOM 887 N N . TYR A 1 119 ? 12.477 14.102 -4.863 1 90 119 TYR A N 1
ATOM 888 C CA . TYR A 1 119 ? 12.461 13.453 -6.168 1 90 119 TYR A CA 1
ATOM 889 C C . TYR A 1 119 ? 13.883 13.148 -6.637 1 90 119 TYR A C 1
ATOM 891 O O . TYR A 1 119 ? 14.773 13.984 -6.523 1 90 119 TYR A O 1
ATOM 899 N N . GLY A 1 120 ? 14.117 11.953 -7.098 1 90.06 120 GLY A N 1
ATOM 900 C CA . GLY A 1 120 ? 15.391 11.555 -7.672 1 90.06 120 GLY A CA 1
ATOM 901 C C . GLY A 1 120 ? 15.664 10.07 -7.562 1 90.06 120 GLY A C 1
ATOM 902 O O . GLY A 1 120 ? 14.758 9.289 -7.262 1 90.06 120 GLY A O 1
ATOM 903 N N . ASP A 1 121 ? 16.844 9.68 -7.832 1 90.88 121 ASP A N 1
ATOM 904 C CA . ASP A 1 121 ? 17.219 8.273 -7.801 1 90.88 121 ASP A CA 1
ATOM 905 C C . ASP A 1 121 ? 18.406 8.039 -6.863 1 90.88 121 ASP A C 1
ATOM 907 O O . ASP A 1 121 ? 19 6.957 -6.871 1 90.88 121 ASP A O 1
ATOM 911 N N . GLY A 1 122 ? 18.703 9.047 -6.039 1 93.88 122 GLY A N 1
ATOM 912 C CA . GLY A 1 122 ? 19.75 8.898 -5.039 1 93.88 122 GLY A CA 1
ATOM 913 C C . GLY A 1 122 ? 19.312 8.109 -3.826 1 93.88 122 GLY A C 1
ATOM 914 O O . GLY A 1 122 ? 18.156 7.664 -3.75 1 93.88 122 GLY A O 1
ATOM 915 N N . PRO A 1 123 ? 20.234 7.887 -2.82 1 93.19 123 PRO A N 1
ATOM 916 C CA . PRO A 1 123 ? 19.984 7.031 -1.66 1 93.19 123 PRO A CA 1
ATOM 917 C C . PRO A 1 123 ? 18.766 7.484 -0.853 1 93.19 123 PRO A C 1
ATOM 919 O O . PRO A 1 123 ? 18 6.652 -0.36 1 93.19 123 PRO A O 1
ATOM 922 N N . ARG A 1 124 ? 18.5 8.727 -0.736 1 95.88 124 ARG A N 1
ATOM 923 C CA . ARG A 1 124 ? 17.359 9.203 0.036 1 95.88 124 ARG A CA 1
ATOM 924 C C . ARG A 1 124 ? 16.344 9.898 -0.862 1 95.88 124 ARG A C 1
ATOM 926 O O . ARG A 1 124 ? 15.578 10.75 -0.401 1 95.88 124 ARG A O 1
ATOM 933 N N . GLU A 1 125 ? 16.453 9.602 -2.104 1 96.69 125 GLU A N 1
ATOM 934 C CA . GLU A 1 125 ? 15.516 10.141 -3.08 1 96.69 125 GLU A CA 1
ATOM 935 C C . GLU A 1 125 ? 14.57 9.055 -3.598 1 96.69 125 GLU A C 1
ATOM 937 O O . GLU A 1 125 ? 14.867 7.867 -3.486 1 96.69 125 GLU A O 1
ATOM 942 N N . PHE A 1 126 ? 13.438 9.5 -4.078 1 92.62 126 PHE A N 1
ATOM 943 C CA . PHE A 1 126 ? 12.422 8.586 -4.574 1 92.62 126 PHE A CA 1
ATOM 944 C C . PHE A 1 126 ? 11.859 9.062 -5.906 1 92.62 126 PHE A C 1
ATOM 946 O O . PHE A 1 126 ? 11.875 10.266 -6.199 1 92.62 126 PHE A O 1
ATOM 953 N N . ASP A 1 127 ? 11.469 8.102 -6.695 1 87.31 127 ASP A N 1
ATOM 954 C CA . ASP A 1 127 ? 10.578 8.352 -7.828 1 87.31 127 ASP A CA 1
ATOM 955 C C . ASP A 1 127 ? 9.227 7.676 -7.629 1 87.31 127 ASP A C 1
ATOM 957 O O . ASP A 1 127 ? 9 6.57 -8.125 1 87.31 127 ASP A O 1
ATOM 961 N N . HIS A 1 128 ? 8.297 8.422 -6.859 1 86.38 128 HIS A N 1
ATOM 962 C CA . HIS A 1 128 ? 6.957 7.949 -6.52 1 86.38 128 HIS A CA 1
ATOM 963 C C . HIS A 1 128 ? 7.02 6.738 -5.594 1 86.38 128 HIS A C 1
ATOM 965 O O . HIS A 1 128 ? 6.691 5.621 -5.996 1 86.38 128 HIS A O 1
ATOM 971 N N . PRO A 1 129 ? 7.383 6.953 -4.34 1 93.31 129 PRO A N 1
ATOM 972 C CA . PRO A 1 129 ? 7.25 5.852 -3.381 1 93.31 129 PRO A CA 1
ATOM 973 C C . PRO A 1 129 ? 5.793 5.477 -3.109 1 93.31 129 PRO A C 1
ATOM 975 O O . PRO A 1 129 ? 5.023 6.305 -2.617 1 93.31 129 PRO A O 1
ATOM 978 N N . TYR A 1 130 ? 5.469 4.293 -3.428 1 93.5 130 TYR A N 1
ATOM 979 C CA . TYR A 1 130 ? 4.066 3.904 -3.354 1 93.5 130 TYR A CA 1
ATOM 980 C C . TYR A 1 130 ? 3.727 3.344 -1.979 1 93.5 130 TYR A C 1
ATOM 982 O O . TYR A 1 130 ? 2.951 3.943 -1.23 1 93.5 130 TYR A O 1
ATOM 990 N N . CYS A 1 131 ? 4.301 2.215 -1.631 1 97.81 131 CYS A N 1
ATOM 991 C CA . CYS A 1 131 ? 3.918 1.551 -0.39 1 97.81 131 CYS A CA 1
ATOM 992 C C . CYS A 1 131 ? 5.074 1.535 0.601 1 97.81 131 CYS A C 1
ATOM 994 O O . CYS A 1 131 ? 6.227 1.746 0.22 1 97.81 131 CYS A O 1
ATOM 996 N N . VAL A 1 132 ? 4.754 1.32 1.8 1 98.88 132 VAL A N 1
ATOM 997 C CA . VAL A 1 132 ? 5.703 1.3 2.908 1 98.88 132 VAL A CA 1
ATOM 998 C C . VAL A 1 132 ? 5.266 0.268 3.945 1 98.88 132 VAL A C 1
ATOM 1000 O O . VAL A 1 132 ? 4.07 -0.012 4.086 1 98.88 132 VAL A O 1
ATOM 1003 N N . THR A 1 133 ? 6.172 -0.343 4.562 1 98.81 133 THR A N 1
ATOM 1004 C CA . THR A 1 133 ? 5.957 -1.2 5.723 1 98.81 133 THR A CA 1
ATOM 1005 C C . THR A 1 133 ? 7.098 -1.052 6.727 1 98.81 133 THR A C 1
ATOM 1007 O O . THR A 1 133 ? 8 -0.24 6.527 1 98.81 133 THR A O 1
ATOM 1010 N N . THR A 1 134 ? 7.004 -1.629 7.82 1 98.56 134 THR A N 1
ATOM 1011 C CA . THR A 1 134 ? 8.047 -1.646 8.836 1 98.56 134 THR A CA 1
ATOM 1012 C C . THR A 1 134 ? 8.242 -3.057 9.391 1 98.56 134 THR A C 1
ATOM 1014 O O . THR A 1 134 ? 7.406 -3.938 9.164 1 98.56 134 THR A O 1
ATOM 1017 N N . ASN A 1 135 ? 9.398 -3.264 9.953 1 97.44 135 ASN A N 1
ATOM 1018 C CA . ASN A 1 135 ? 9.688 -4.582 10.516 1 97.44 135 ASN A CA 1
ATOM 1019 C C . ASN A 1 135 ? 9.945 -4.508 12.016 1 97.44 135 ASN A C 1
ATOM 1021 O O . ASN A 1 135 ? 9.711 -3.471 12.641 1 97.44 135 ASN A O 1
ATOM 1025 N N . SER A 1 136 ? 10.352 -5.664 12.578 1 94.94 136 SER A N 1
ATOM 1026 C CA . SER A 1 136 ? 10.508 -5.777 14.031 1 94.94 136 SER A CA 1
ATOM 1027 C C . SER A 1 136 ? 11.641 -4.895 14.539 1 94.94 136 SER A C 1
ATOM 1029 O O . SER A 1 136 ? 11.672 -4.527 15.711 1 94.94 136 SER A O 1
ATOM 1031 N N . SER A 1 137 ? 12.617 -4.508 13.711 1 96.25 137 SER A N 1
ATOM 1032 C CA . SER A 1 137 ? 13.734 -3.637 14.07 1 96.25 137 SER A CA 1
ATOM 1033 C C . SER A 1 137 ? 13.398 -2.172 13.812 1 96.25 137 SER A C 1
ATOM 1035 O O . SER A 1 137 ? 14.289 -1.319 13.797 1 96.25 137 SER A O 1
ATOM 1037 N N . LYS A 1 138 ? 12.141 -1.885 13.508 1 97.62 138 LYS A N 1
ATOM 1038 C CA . LYS A 1 138 ? 11.594 -0.553 13.273 1 97.62 138 LYS A CA 1
ATOM 1039 C C . LYS A 1 138 ? 12.25 0.101 12.055 1 97.62 138 LYS A C 1
ATOM 1041 O O . LYS A 1 138 ? 12.383 1.325 12 1 97.62 138 LYS A O 1
ATOM 1046 N N . GLN A 1 139 ? 12.781 -0.738 11.156 1 98.44 139 GLN A N 1
ATOM 1047 C CA . GLN A 1 139 ? 13.234 -0.233 9.859 1 98.44 139 GLN A CA 1
ATOM 1048 C C . GLN A 1 139 ? 12.055 0.131 8.969 1 98.44 139 GLN A C 1
ATOM 1050 O O . GLN A 1 139 ? 10.977 -0.462 9.078 1 98.44 139 GLN A O 1
ATOM 1055 N N . ILE A 1 140 ? 12.281 1.138 8.141 1 98.81 140 ILE A N 1
ATOM 1056 C CA . ILE A 1 140 ? 11.281 1.566 7.168 1 98.81 140 ILE A CA 1
ATOM 1057 C C . ILE A 1 140 ? 11.602 0.965 5.805 1 98.81 140 ILE A C 1
ATOM 1059 O O . ILE A 1 140 ? 12.688 1.176 5.266 1 98.81 140 ILE A O 1
ATOM 1063 N N . ILE A 1 141 ? 10.734 0.218 5.227 1 98.88 141 ILE A N 1
ATOM 1064 C CA . ILE A 1 141 ? 10.898 -0.437 3.932 1 98.88 141 ILE A CA 1
ATOM 1065 C C . ILE A 1 141 ? 9.938 0.173 2.918 1 98.88 141 ILE A C 1
ATOM 1067 O O . ILE A 1 141 ? 8.719 0.162 3.125 1 98.88 141 ILE A O 1
ATOM 1071 N N . VAL A 1 142 ? 10.445 0.68 1.826 1 98.75 142 VAL A N 1
ATOM 1072 C CA . VAL A 1 142 ? 9.664 1.478 0.889 1 98.75 142 VAL A CA 1
ATOM 1073 C C . VAL A 1 142 ? 9.828 0.923 -0.524 1 98.75 142 VAL A C 1
ATOM 1075 O O . VAL A 1 142 ? 10.938 0.591 -0.943 1 98.75 142 VAL A O 1
ATOM 1078 N N . SER A 1 143 ? 8.742 0.758 -1.219 1 97.25 143 SER A N 1
ATOM 1079 C CA . SER A 1 143 ? 8.82 0.505 -2.654 1 97.25 143 SER A CA 1
ATOM 1080 C C . SER A 1 143 ? 9.055 1.797 -3.432 1 97.25 143 SER A C 1
ATOM 1082 O O . SER A 1 143 ? 8.164 2.648 -3.512 1 97.25 143 SER A O 1
ATOM 1084 N N . ASP A 1 144 ? 10.227 1.987 -3.885 1 93.62 144 ASP A N 1
ATOM 1085 C CA . ASP A 1 144 ? 10.562 3.084 -4.785 1 93.62 144 ASP A CA 1
ATOM 1086 C C . ASP A 1 144 ? 10.219 2.734 -6.23 1 93.62 144 ASP A C 1
ATOM 1088 O O . ASP A 1 144 ? 11.109 2.447 -7.035 1 93.62 144 ASP A O 1
ATOM 1092 N N . THR A 1 145 ? 8.969 2.822 -6.508 1 88.19 145 THR A N 1
ATOM 1093 C CA . THR A 1 145 ? 8.352 2.182 -7.664 1 88.19 145 THR A CA 1
ATOM 1094 C C . THR A 1 145 ? 8.938 2.734 -8.961 1 88.19 145 THR A C 1
ATOM 1096 O O . THR A 1 145 ? 9.297 1.972 -9.859 1 88.19 145 THR A O 1
ATOM 1099 N N . GLY A 1 146 ? 9 3.932 -9.062 1 83.12 146 GLY A N 1
ATOM 1100 C CA . GLY A 1 146 ? 9.516 4.543 -10.273 1 83.12 146 GLY A CA 1
ATOM 1101 C C . GLY A 1 146 ? 10.961 4.184 -10.555 1 83.12 146 GLY A C 1
ATOM 1102 O O . GLY A 1 146 ? 11.375 4.098 -11.719 1 83.12 146 GLY A O 1
ATOM 1103 N N . ASN A 1 147 ? 11.734 4.031 -9.445 1 86.56 147 ASN A N 1
ATOM 1104 C CA . ASN A 1 147 ? 13.133 3.65 -9.609 1 86.56 147 ASN A CA 1
ATOM 1105 C C . ASN A 1 147 ? 13.297 2.137 -9.695 1 86.56 147 ASN A C 1
ATOM 1107 O O . ASN A 1 147 ? 14.406 1.638 -9.891 1 86.56 147 ASN A O 1
ATOM 1111 N N . GLY A 1 148 ? 12.25 1.399 -9.508 1 88.38 148 GLY A N 1
ATOM 1112 C CA . GLY A 1 148 ? 12.266 -0.043 -9.695 1 88.38 148 GLY A CA 1
ATOM 1113 C C . GLY A 1 148 ? 13.031 -0.779 -8.617 1 88.38 148 GLY A C 1
ATOM 1114 O O . GLY A 1 148 ? 13.734 -1.751 -8.898 1 88.38 148 GLY A O 1
ATOM 1115 N N . CYS A 1 149 ? 12.969 -0.261 -7.379 1 93.19 149 CYS A N 1
ATOM 1116 C CA . CYS A 1 149 ? 13.703 -0.927 -6.312 1 93.19 149 CYS A CA 1
ATOM 1117 C C . CYS A 1 149 ? 12.961 -0.803 -4.9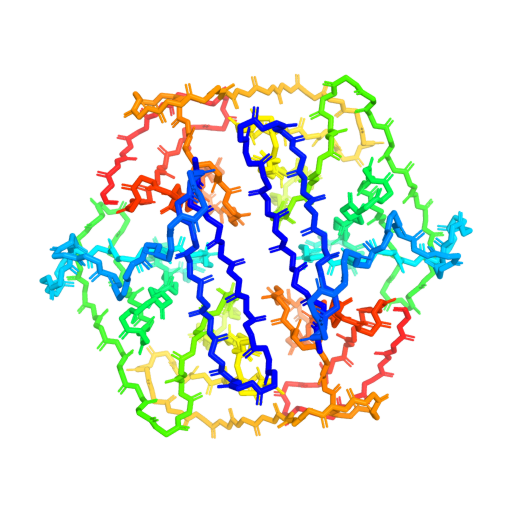84 1 93.19 149 CYS A C 1
ATOM 1119 O O . CYS A 1 149 ? 11.93 -0.138 -4.902 1 93.19 149 CYS A O 1
ATOM 1121 N N . VAL A 1 150 ? 13.383 -1.552 -4.07 1 97.19 150 VAL A N 1
ATOM 1122 C CA . VAL A 1 150 ? 12.961 -1.452 -2.676 1 97.19 150 VAL A CA 1
ATOM 1123 C C . VAL A 1 150 ? 14.102 -0.871 -1.835 1 97.19 150 VAL A C 1
ATOM 1125 O O . VAL A 1 150 ? 15.25 -1.287 -1.964 1 97.19 150 VAL A O 1
ATOM 1128 N N . LYS A 1 151 ? 13.75 0.089 -1.04 1 98.31 151 LYS A N 1
ATOM 1129 C CA . LYS A 1 151 ? 14.727 0.716 -0.158 1 98.31 151 LYS A CA 1
ATOM 1130 C C . LYS A 1 151 ? 14.383 0.468 1.309 1 98.31 151 LYS A C 1
ATOM 1132 O O . LYS A 1 151 ? 13.219 0.528 1.699 1 98.31 151 LYS A O 1
ATOM 1137 N N . ILE A 1 152 ? 15.414 0.193 2.082 1 98.5 152 ILE A N 1
ATOM 1138 C CA . ILE A 1 152 ? 15.281 0.005 3.523 1 98.5 152 ILE A CA 1
ATOM 1139 C C . ILE A 1 152 ? 16.031 1.114 4.258 1 98.5 152 ILE A C 1
ATOM 1141 O O . ILE A 1 152 ? 17.188 1.405 3.945 1 98.5 152 ILE A O 1
ATOM 1145 N N . PHE A 1 153 ? 15.359 1.68 5.227 1 98.62 153 PHE A N 1
ATOM 1146 C CA . PHE A 1 153 ? 15.922 2.793 5.98 1 98.62 153 PHE A CA 1
ATOM 1147 C C . PHE A 1 153 ? 15.898 2.5 7.477 1 98.62 153 PHE A C 1
ATOM 1149 O O . PHE A 1 153 ? 15.023 1.775 7.961 1 98.62 153 PHE A O 1
ATOM 1156 N N . HIS A 1 154 ? 16.828 3.168 8.156 1 98.38 154 HIS A N 1
ATOM 1157 C CA . HIS A 1 154 ? 16.609 3.381 9.578 1 98.38 154 HIS A CA 1
ATOM 1158 C C . HIS A 1 154 ? 15.391 4.258 9.828 1 98.38 154 HIS A C 1
ATOM 1160 O O . HIS A 1 154 ? 14.969 5.008 8.945 1 98.38 154 HIS A O 1
ATOM 1166 N N . PHE A 1 155 ? 14.953 4.188 11.031 1 98.31 155 PHE A N 1
ATOM 1167 C CA . PHE A 1 155 ? 13.711 4.875 11.367 1 98.31 155 PHE A CA 1
ATOM 1168 C C . PHE A 1 155 ? 13.859 6.379 11.164 1 98.31 155 PHE A C 1
ATOM 1170 O O . PHE A 1 155 ? 12.891 7.059 10.812 1 98.31 155 PHE A O 1
ATOM 1177 N N . GLN A 1 156 ? 15.016 6.875 11.258 1 97.5 156 GLN A N 1
ATOM 1178 C CA . GLN A 1 156 ? 15.25 8.312 11.133 1 97.5 156 GLN A CA 1
ATOM 1179 C C . GLN A 1 156 ? 15.508 8.703 9.68 1 97.5 156 GLN A C 1
ATOM 1181 O O . GLN A 1 156 ? 15.641 9.883 9.367 1 97.5 156 GLN A O 1
ATOM 1186 N N . GLY A 1 157 ? 15.602 7.711 8.773 1 97.88 157 GLY A N 1
ATOM 1187 C CA . GLY A 1 157 ? 15.633 8.07 7.363 1 97.88 157 GLY A CA 1
ATOM 1188 C C . GLY A 1 157 ? 16.984 7.812 6.711 1 97.88 157 GLY A C 1
ATOM 1189 O O . GLY A 1 157 ? 17.203 8.18 5.555 1 97.88 157 GLY A O 1
ATOM 1190 N N . ARG A 1 158 ? 17.969 7.199 7.461 1 97.69 158 ARG A N 1
ATOM 1191 C CA . ARG A 1 158 ? 19.219 6.816 6.844 1 97.69 158 ARG A CA 1
ATOM 1192 C C . ARG A 1 158 ? 19.078 5.523 6.051 1 97.69 158 ARG A C 1
ATOM 1194 O O . ARG A 1 158 ? 18.562 4.527 6.566 1 97.69 158 ARG A O 1
ATOM 1201 N N . LEU A 1 159 ? 19.609 5.508 4.84 1 98.06 159 LEU A N 1
ATOM 1202 C CA . LEU A 1 159 ? 19.484 4.344 3.973 1 98.06 159 LEU A CA 1
ATOM 1203 C C . LEU A 1 159 ? 20.359 3.195 4.461 1 98.06 159 LEU A C 1
ATOM 1205 O O . LEU A 1 159 ? 21.531 3.396 4.793 1 98.06 159 LEU A O 1
ATOM 1209 N N . LEU A 1 160 ? 19.812 2.082 4.469 1 97.56 160 LEU A N 1
ATOM 1210 C CA . LEU A 1 160 ? 20.547 0.881 4.859 1 97.56 160 LEU A CA 1
ATOM 1211 C C . LEU A 1 160 ? 20.828 0.004 3.645 1 97.56 160 LEU A C 1
ATOM 1213 O O . LEU A 1 160 ? 21.938 -0.508 3.494 1 97.56 160 LEU A O 1
ATOM 1217 N N . ARG A 1 161 ? 19.812 -0.187 2.816 1 96.25 161 ARG A N 1
ATOM 1218 C CA . ARG A 1 161 ? 19.922 -1.108 1.689 1 96.25 161 ARG A CA 1
ATOM 1219 C C . ARG A 1 161 ? 18.969 -0.707 0.562 1 96.25 161 ARG A C 1
ATOM 1221 O O . ARG A 1 161 ? 17.938 -0.086 0.805 1 96.25 161 ARG A O 1
ATOM 1228 N N . CYS A 1 162 ? 19.312 -1.059 -0.556 1 95.44 162 CYS A N 1
ATOM 1229 C CA . CYS A 1 162 ? 18.484 -0.937 -1.759 1 95.44 162 CYS A CA 1
ATOM 1230 C C . CYS A 1 162 ? 18.688 -2.139 -2.676 1 95.44 162 CYS A C 1
ATOM 1232 O O . CYS A 1 162 ? 19.812 -2.584 -2.887 1 95.44 162 CYS A O 1
ATOM 1234 N N . PHE A 1 163 ? 17.609 -2.545 -3.129 1 92.62 163 PHE A N 1
ATOM 1235 C CA . PHE A 1 163 ? 17.703 -3.672 -4.047 1 92.62 163 PHE A CA 1
ATOM 1236 C C . PHE A 1 163 ? 16.562 -3.654 -5.055 1 92.62 163 PHE A C 1
ATOM 1238 O O . PHE A 1 163 ? 15.531 -3.014 -4.824 1 92.62 163 PHE A O 1
ATOM 1245 N N . GLY B 1 1 ? 7.695 11.461 -15.062 1 36.75 1 GLY B N 1
ATOM 1246 C CA . GLY B 1 1 ? 7.414 10.398 -14.109 1 36.75 1 GLY B CA 1
ATOM 1247 C C . GLY B 1 1 ? 6.324 9.453 -14.586 1 36.75 1 GLY B C 1
ATOM 1248 O O . GLY B 1 1 ? 5.559 9.781 -15.492 1 36.75 1 GLY B O 1
ATOM 1249 N N . ASP B 1 2 ? 6.547 8.25 -14.43 1 41.31 2 ASP B N 1
ATOM 1250 C CA . ASP B 1 2 ? 5.707 7.215 -15.016 1 41.31 2 ASP B CA 1
ATOM 1251 C C . ASP B 1 2 ? 4.309 7.227 -14.406 1 41.31 2 ASP B C 1
ATOM 1253 O O . ASP B 1 2 ? 4.141 7.559 -13.227 1 41.31 2 ASP B O 1
ATOM 1257 N N . LEU B 1 3 ? 3.385 7.398 -15.32 1 42.62 3 LEU B N 1
ATOM 1258 C CA . LEU B 1 3 ? 1.958 7.355 -15.023 1 42.62 3 LEU B CA 1
ATOM 1259 C C . LEU B 1 3 ? 1.437 5.922 -15.047 1 42.62 3 LEU B C 1
ATOM 1261 O O . LEU B 1 3 ? 1.686 5.188 -16.016 1 42.62 3 LEU B O 1
ATOM 1265 N N . VAL B 1 4 ? 1.201 5.461 -13.867 1 46.25 4 VAL B N 1
ATOM 1266 C CA . VAL B 1 4 ? 0.542 4.16 -13.938 1 46.25 4 VAL B CA 1
ATOM 1267 C C . VAL B 1 4 ? -0.958 4.352 -14.156 1 46.25 4 VAL B C 1
ATOM 1269 O O . VAL B 1 4 ? -1.613 5.078 -13.406 1 46.25 4 VAL B O 1
ATOM 1272 N N . ILE B 1 5 ? -1.373 4.16 -15.453 1 46.5 5 ILE B N 1
ATOM 1273 C CA . ILE B 1 5 ? -2.779 4.25 -15.836 1 46.5 5 ILE B CA 1
ATOM 1274 C C . ILE B 1 5 ? -3.41 2.859 -15.812 1 46.5 5 ILE B C 1
ATOM 1276 O O . ILE B 1 5 ? -2.943 1.948 -16.5 1 46.5 5 ILE B O 1
ATOM 1280 N N . ALA B 1 6 ? -4.098 2.621 -14.664 1 43.31 6 ALA B N 1
ATOM 1281 C CA . ALA B 1 6 ? -4.883 1.396 -14.773 1 43.31 6 ALA B CA 1
ATOM 1282 C C . ALA B 1 6 ? -6.098 1.6 -15.68 1 43.31 6 ALA B C 1
ATOM 1284 O O . ALA B 1 6 ? -6.918 2.488 -15.438 1 43.31 6 ALA B O 1
ATOM 1285 N N . ASP B 1 7 ? -5.902 1.338 -16.906 1 42.25 7 ASP B N 1
ATOM 1286 C CA . ASP B 1 7 ? -7.043 1.312 -17.812 1 42.25 7 ASP B CA 1
ATOM 1287 C C . ASP B 1 7 ? -7.969 0.139 -17.5 1 42.25 7 ASP B C 1
ATOM 1289 O O . ASP B 1 7 ? -7.691 -0.997 -17.891 1 42.25 7 ASP B O 1
ATOM 1293 N N . THR B 1 8 ? -8.75 0.425 -16.578 1 40.47 8 THR B N 1
ATOM 1294 C CA . THR B 1 8 ? -9.664 -0.607 -16.109 1 40.47 8 THR B CA 1
ATOM 1295 C C . THR B 1 8 ? -10.484 -1.169 -17.281 1 40.47 8 THR B C 1
ATOM 1297 O O . THR B 1 8 ? -10.844 -2.348 -17.266 1 40.47 8 THR B O 1
ATOM 1300 N N . GLU B 1 9 ? -11.055 -0.241 -18.062 1 41.34 9 GLU B N 1
ATOM 1301 C CA . GLU B 1 9 ? -11.922 -0.804 -19.094 1 41.34 9 GLU B CA 1
ATOM 1302 C C . GLU B 1 9 ? -11.219 -1.926 -19.859 1 41.34 9 GLU B C 1
ATOM 1304 O O . GLU B 1 9 ? -11.859 -2.902 -20.266 1 41.34 9 GLU B O 1
ATOM 1309 N N . ASN B 1 10 ? -10.102 -1.639 -20 1 42.62 10 ASN B N 1
ATOM 1310 C CA . ASN B 1 10 ? -9.375 -2.664 -20.75 1 42.62 10 ASN B CA 1
ATOM 1311 C C . ASN B 1 10 ? -8.477 -3.488 -19.828 1 42.62 10 ASN B C 1
ATOM 1313 O O . ASN B 1 10 ? -7.59 -4.203 -20.297 1 42.62 10 ASN B O 1
ATOM 1317 N N . HIS B 1 11 ? -8.852 -3.367 -18.609 1 43.38 11 HIS B N 1
ATOM 1318 C CA . HIS B 1 11 ? -8.109 -4.199 -17.672 1 43.38 11 HIS B CA 1
ATOM 1319 C C . HIS B 1 11 ? -6.602 -4.043 -17.859 1 43.38 11 HIS B C 1
ATOM 1321 O O . HIS B 1 11 ? -5.863 -5.031 -17.844 1 43.38 11 HIS B O 1
ATOM 1327 N N . ARG B 1 12 ? -6.352 -2.875 -18.562 1 44.03 12 ARG B N 1
ATOM 1328 C CA . ARG B 1 12 ? -4.93 -2.699 -18.828 1 44.03 12 ARG B CA 1
ATOM 1329 C C . ARG B 1 12 ? -4.359 -1.535 -18.016 1 44.03 12 ARG B C 1
ATOM 1331 O O . ARG B 1 12 ? -5.074 -0.581 -17.703 1 44.03 12 ARG B O 1
ATOM 1338 N N . VAL B 1 13 ? -3.385 -1.752 -17.25 1 49.81 13 VAL B N 1
ATOM 1339 C CA . VAL B 1 13 ? -2.582 -0.707 -16.609 1 49.81 13 VAL B CA 1
ATOM 1340 C C . VAL B 1 13 ? -1.583 -0.146 -17.625 1 49.81 13 VAL B C 1
ATOM 1342 O O . VAL B 1 13 ? -0.873 -0.903 -18.297 1 49.81 13 VAL B O 1
ATOM 1345 N N . GLN B 1 14 ? -1.88 1.058 -18.141 1 53.38 14 GLN B N 1
ATOM 1346 C CA . GLN B 1 14 ? -0.907 1.723 -19 1 53.38 14 GLN B CA 1
ATOM 1347 C C . GLN B 1 14 ? -0.078 2.734 -18.219 1 53.38 14 GLN B C 1
ATOM 1349 O O . GLN B 1 14 ? -0.615 3.48 -17.391 1 53.38 14 GLN B O 1
ATOM 1354 N N . ILE B 1 15 ? 1.187 2.512 -18.188 1 53.31 15 ILE B N 1
ATOM 1355 C CA . ILE B 1 15 ? 2.119 3.436 -17.562 1 53.31 15 ILE B CA 1
ATOM 1356 C C . ILE B 1 15 ? 2.613 4.457 -18.578 1 53.31 15 ILE B C 1
ATOM 1358 O O . ILE B 1 15 ? 3.039 4.09 -19.672 1 53.31 15 ILE B O 1
ATOM 1362 N N . PHE B 1 16 ? 2.174 5.668 -18.406 1 51.5 16 PHE B N 1
ATOM 1363 C CA . PHE B 1 16 ? 2.539 6.703 -19.359 1 51.5 16 PHE B CA 1
ATOM 1364 C C . PHE B 1 16 ? 3.711 7.531 -18.844 1 51.5 16 PHE B C 1
ATOM 1366 O O . PHE B 1 16 ? 3.842 7.746 -17.641 1 51.5 16 PHE B O 1
ATOM 1373 N N . SER B 1 17 ? 4.652 7.773 -19.781 1 48.84 17 SER B N 1
ATOM 1374 C CA . SER B 1 17 ? 5.727 8.719 -19.5 1 48.84 17 SER B CA 1
ATOM 1375 C C . SER B 1 17 ? 5.184 10.133 -19.312 1 48.84 17 SER B C 1
ATOM 1377 O O . SER B 1 17 ? 4.047 10.422 -19.688 1 48.84 17 SER B O 1
ATOM 1379 N N . PRO B 1 18 ? 5.938 10.938 -18.562 1 47.44 18 PRO B N 1
ATOM 1380 C CA . PRO B 1 18 ? 5.52 12.328 -18.375 1 47.44 18 PRO B CA 1
ATOM 1381 C C . PRO B 1 18 ? 5.117 13 -19.688 1 47.44 18 PRO B C 1
ATOM 1383 O O . PRO B 1 18 ? 4.289 13.914 -19.688 1 47.44 18 PRO B O 1
ATOM 1386 N N . ASP B 1 19 ? 5.699 12.734 -20.797 1 44.5 19 ASP B N 1
ATOM 1387 C CA . ASP B 1 19 ? 5.453 13.344 -22.109 1 44.5 19 ASP B CA 1
ATOM 1388 C C . ASP B 1 19 ? 4.219 12.734 -22.766 1 44.5 19 ASP B C 1
ATOM 1390 O O . ASP B 1 19 ? 3.896 13.07 -23.906 1 44.5 19 ASP B O 1
ATOM 1394 N N . GLY B 1 20 ? 3.586 12.102 -22.047 1 44.22 20 GLY B N 1
ATOM 1395 C CA . GLY B 1 20 ? 2.326 11.594 -22.562 1 44.22 20 GLY B CA 1
ATOM 1396 C C . GLY B 1 20 ? 2.488 10.328 -23.375 1 44.22 20 GLY B C 1
ATOM 1397 O O . GLY B 1 20 ? 1.523 9.828 -23.969 1 44.22 20 GLY B O 1
ATOM 1398 N N . ASN B 1 21 ? 3.602 10.086 -23.781 1 42.22 21 ASN B N 1
ATOM 1399 C CA . ASN B 1 21 ? 3.803 8.883 -24.578 1 42.22 21 ASN B CA 1
ATOM 1400 C C . ASN B 1 21 ? 3.594 7.621 -23.75 1 42.22 21 ASN B C 1
ATOM 1402 O O . ASN B 1 21 ? 3.916 7.598 -22.562 1 42.22 21 ASN B O 1
ATOM 1406 N N . PHE B 1 22 ? 2.699 6.941 -24.344 1 40.03 22 PHE B N 1
ATOM 1407 C CA . PHE B 1 22 ? 2.541 5.598 -23.797 1 40.03 22 PHE B CA 1
ATOM 1408 C C . PHE B 1 22 ? 3.896 4.984 -23.469 1 40.03 22 PHE B C 1
ATOM 1410 O O . PHE B 1 22 ? 4.773 4.902 -24.344 1 40.03 22 PHE B O 1
ATOM 1417 N N . LYS B 1 23 ? 4.352 5.281 -22.344 1 42.66 23 LYS B N 1
ATOM 1418 C CA . LYS B 1 23 ? 5.52 4.441 -22.094 1 42.66 23 LYS B CA 1
ATOM 1419 C C . LYS B 1 23 ? 5.199 2.967 -22.344 1 42.66 23 LYS B C 1
ATOM 1421 O O . LYS B 1 23 ? 4.234 2.438 -21.797 1 42.66 23 LYS B O 1
ATOM 1426 N N . SER B 1 24 ? 5.465 2.664 -23.656 1 37.28 24 SER B N 1
ATOM 1427 C CA . SER B 1 24 ? 5.359 1.236 -23.938 1 37.28 24 SER B CA 1
ATOM 1428 C C . SER B 1 24 ? 5.359 0.413 -22.656 1 37.28 24 SER B C 1
ATOM 1430 O O . SER B 1 24 ? 5.789 0.892 -21.594 1 37.28 24 SER B O 1
ATOM 1432 N N . LYS B 1 25 ? 4.801 -0.885 -22.938 1 38.03 25 LYS B N 1
ATOM 1433 C CA . LYS B 1 25 ? 5.117 -2.066 -22.141 1 38.03 25 LYS B CA 1
ATOM 1434 C C . LYS B 1 25 ? 6.41 -1.869 -21.359 1 38.03 25 LYS B C 1
ATOM 1436 O O . LYS B 1 25 ? 7.297 -1.126 -21.781 1 38.03 25 LYS B O 1
ATOM 1441 N N . PHE B 1 26 ? 6.426 -2.252 -20.031 1 41.91 26 PHE B N 1
ATOM 1442 C CA . PHE B 1 26 ? 7.586 -2.314 -19.156 1 41.91 26 PHE B CA 1
ATOM 1443 C C . PHE B 1 26 ? 8.875 -2.35 -19.969 1 41.91 26 PHE B C 1
ATOM 1445 O O . PHE B 1 26 ? 9.023 -3.168 -20.875 1 41.91 26 PHE B O 1
ATOM 1452 N N . GLY B 1 27 ? 9.312 -1.304 -20.328 1 38.16 27 GLY B N 1
ATOM 1453 C CA . GLY B 1 27 ? 10.688 -1.374 -20.812 1 38.16 27 GLY B CA 1
ATOM 1454 C C . GLY B 1 27 ? 11.477 -2.516 -20.188 1 38.16 27 GLY B C 1
ATOM 1455 O O . GLY B 1 27 ? 10.961 -3.246 -19.344 1 38.16 27 GLY B O 1
ATOM 1456 N N . GLU B 1 28 ? 12.633 -2.773 -20.828 1 41.03 28 GLU B N 1
ATOM 1457 C CA . GLU B 1 28 ? 13.625 -3.795 -20.484 1 41.03 28 GLU B CA 1
ATOM 1458 C C . GLU B 1 28 ? 14.039 -3.707 -19.031 1 41.03 28 GLU B C 1
ATOM 1460 O O . GLU B 1 28 ? 14.938 -4.43 -18.578 1 41.03 28 GLU B O 1
ATOM 1465 N N . LYS B 1 29 ? 13.484 -2.637 -18.312 1 44.94 29 LYS B N 1
ATOM 1466 C CA . LYS B 1 29 ? 14.164 -2.666 -17.016 1 44.94 29 LYS B CA 1
ATOM 1467 C C . LYS B 1 29 ? 13.594 -3.766 -16.125 1 44.94 29 LYS B C 1
ATOM 1469 O O . LYS B 1 29 ? 12.398 -3.785 -15.844 1 44.94 29 LYS B O 1
ATOM 1474 N N . GLY B 1 30 ? 14.328 -4.688 -15.836 1 55.03 30 GLY B N 1
ATOM 1475 C CA . GLY B 1 30 ? 14.328 -5.707 -14.797 1 55.03 30 GLY B CA 1
ATOM 1476 C C . GLY B 1 30 ? 13.555 -6.953 -15.18 1 55.03 30 GLY B C 1
ATOM 1477 O O . GLY B 1 30 ? 12.68 -7.395 -14.438 1 55.03 30 GLY B O 1
ATOM 1478 N N . SER B 1 31 ? 13.609 -7.316 -16.25 1 60.34 31 SER B N 1
ATOM 1479 C CA . SER B 1 31 ? 12.891 -8.516 -16.672 1 60.34 31 SER B CA 1
ATOM 1480 C C . SER B 1 31 ? 13.586 -9.781 -16.172 1 60.34 31 SER B C 1
ATOM 1482 O O . SER B 1 31 ? 13.016 -10.867 -16.219 1 60.34 31 SER B O 1
ATOM 1484 N N . LYS B 1 32 ? 14.68 -9.445 -15.586 1 69 32 LYS B N 1
ATOM 1485 C CA . LYS B 1 32 ? 15.305 -10.617 -14.992 1 69 32 LYS B CA 1
ATOM 1486 C C . LYS B 1 32 ? 14.656 -10.969 -13.656 1 69 32 LYS B C 1
ATOM 1488 O O . LYS B 1 32 ? 14.078 -10.109 -12.992 1 69 32 LYS B O 1
ATOM 1493 N N . PRO B 1 33 ? 14.812 -12.195 -13.312 1 69.69 33 PRO B N 1
ATOM 1494 C CA . PRO B 1 33 ? 14.125 -12.648 -12.102 1 69.69 33 PRO B CA 1
ATOM 1495 C C . PRO B 1 33 ? 14.5 -11.828 -10.875 1 69.69 33 PRO B C 1
ATOM 1497 O O . PRO B 1 33 ? 13.664 -11.633 -9.984 1 69.69 33 PRO B O 1
ATOM 1500 N N . ASP B 1 34 ? 15.641 -11.281 -10.812 1 77.56 34 ASP B N 1
ATOM 1501 C CA . ASP B 1 34 ? 16.078 -10.594 -9.602 1 77.56 34 ASP B CA 1
ATOM 1502 C C . ASP B 1 34 ? 15.836 -9.086 -9.711 1 77.56 34 ASP B C 1
ATOM 1504 O O . ASP B 1 34 ? 16.156 -8.336 -8.789 1 77.56 34 ASP B O 1
ATOM 1508 N N . GLN B 1 35 ? 15.273 -8.812 -10.82 1 84.19 35 GLN B N 1
ATOM 1509 C CA . GLN B 1 35 ? 14.977 -7.395 -11.016 1 84.19 35 GLN B CA 1
ATOM 1510 C C . GLN B 1 35 ? 13.492 -7.109 -10.797 1 84.19 35 GLN B C 1
ATOM 1512 O O . GLN B 1 35 ? 12.641 -7.953 -11.078 1 84.19 35 GLN B O 1
ATOM 1517 N N . LEU B 1 36 ? 13.289 -5.953 -10.258 1 89.88 36 LEU B N 1
ATOM 1518 C CA . LEU B 1 36 ? 11.914 -5.52 -10.016 1 89.88 36 LEU B CA 1
ATOM 1519 C C . LEU B 1 36 ? 11.461 -4.523 -11.078 1 89.88 36 LEU B C 1
ATOM 1521 O O . LEU B 1 36 ? 12.211 -3.619 -11.453 1 89.88 36 LEU B O 1
ATOM 1525 N N . CYS B 1 37 ? 10.281 -4.77 -11.562 1 87 37 CYS B N 1
ATOM 1526 C CA . CYS B 1 37 ? 9.672 -3.85 -12.508 1 87 37 CYS B CA 1
ATOM 1527 C C . CYS B 1 37 ? 8.359 -3.297 -11.961 1 87 37 CYS B C 1
ATOM 1529 O O . CYS B 1 37 ? 7.316 -3.953 -12.055 1 87 37 CYS B O 1
ATOM 1531 N N . TYR B 1 38 ? 8.477 -2.1 -11.406 1 86.19 38 TYR B N 1
ATOM 1532 C CA . TYR B 1 38 ? 7.371 -1.363 -10.805 1 86.19 38 TYR B CA 1
ATOM 1533 C C . TYR B 1 38 ? 6.883 -2.053 -9.539 1 86.19 38 TYR B C 1
ATOM 1535 O O . TYR B 1 38 ? 5.703 -2.406 -9.43 1 86.19 38 TYR B O 1
ATOM 1543 N N . PRO B 1 39 ? 7.781 -2.244 -8.648 1 92.19 39 PRO B N 1
ATOM 1544 C CA . PRO B 1 39 ? 7.355 -2.754 -7.344 1 92.19 39 PRO B CA 1
ATOM 1545 C C . PRO B 1 39 ? 6.418 -1.793 -6.609 1 92.19 39 PRO B C 1
ATOM 1547 O O . PRO B 1 39 ? 6.699 -0.593 -6.535 1 92.19 39 PRO B O 1
ATOM 1550 N N . ILE B 1 40 ? 5.355 -2.305 -6.09 1 93.62 40 ILE B N 1
ATOM 1551 C CA . ILE B 1 40 ? 4.379 -1.417 -5.469 1 93.62 40 ILE B CA 1
ATOM 1552 C C . ILE B 1 40 ? 4.227 -1.775 -3.99 1 93.62 40 ILE B C 1
ATOM 1554 O O . ILE B 1 40 ? 4.734 -1.07 -3.117 1 93.62 40 ILE B O 1
ATOM 1558 N N . GLY B 1 41 ? 3.619 -2.955 -3.707 1 97.94 41 GLY B N 1
ATOM 1559 C CA . GLY B 1 41 ? 3.383 -3.373 -2.334 1 97.94 41 GLY B CA 1
ATOM 1560 C C . GLY B 1 41 ? 4.621 -3.936 -1.66 1 97.94 41 GLY B C 1
ATOM 1561 O O . GLY B 1 41 ? 5.441 -4.594 -2.305 1 97.94 41 GLY B O 1
ATOM 1562 N N . VAL B 1 42 ? 4.758 -3.674 -0.386 1 98.81 42 VAL B N 1
ATOM 1563 C CA . VAL B 1 42 ? 5.809 -4.262 0.44 1 98.81 42 VAL B CA 1
ATOM 1564 C C . VAL B 1 42 ? 5.223 -4.699 1.782 1 98.81 42 VAL B C 1
ATOM 1566 O O . VAL B 1 42 ? 4.359 -4.02 2.342 1 98.81 42 VAL B O 1
ATOM 1569 N N . ALA B 1 43 ? 5.66 -5.797 2.305 1 98.88 43 ALA B N 1
ATOM 1570 C CA . ALA B 1 43 ? 5.32 -6.352 3.613 1 98.88 43 ALA B CA 1
ATOM 1571 C C . ALA B 1 43 ? 6.461 -7.199 4.16 1 98.88 43 ALA B C 1
ATOM 1573 O O . ALA B 1 43 ? 7.441 -7.461 3.459 1 98.88 43 ALA B O 1
ATOM 1574 N N . VAL B 1 44 ? 6.387 -7.559 5.387 1 98.56 44 VAL B N 1
ATOM 1575 C CA . VAL B 1 44 ? 7.449 -8.352 6 1 98.56 44 VAL B CA 1
ATOM 1576 C C . VAL B 1 44 ? 6.852 -9.594 6.66 1 98.56 44 VAL B C 1
ATOM 1578 O O . VAL B 1 44 ? 5.766 -9.531 7.246 1 98.56 44 VAL B O 1
ATOM 1581 N N . THR B 1 45 ? 7.566 -10.703 6.555 1 98.31 45 THR B N 1
ATOM 1582 C CA . THR B 1 45 ? 7.172 -11.93 7.234 1 98.31 45 THR B CA 1
ATOM 1583 C C . THR B 1 45 ? 7.66 -11.93 8.68 1 98.31 45 THR B C 1
ATOM 1585 O O . THR B 1 45 ? 8.359 -11.008 9.102 1 98.31 45 THR B O 1
ATOM 1588 N N . SER B 1 46 ? 7.25 -13.016 9.398 1 97.12 46 SER B N 1
ATOM 1589 C CA . SER B 1 46 ? 7.68 -13.156 10.789 1 97.12 46 SER B CA 1
ATOM 1590 C C . SER B 1 46 ? 9.195 -13.32 10.883 1 97.12 46 SER B C 1
ATOM 1592 O O . SER B 1 46 ? 9.789 -12.992 11.914 1 97.12 46 SER B O 1
ATOM 1594 N N . ALA B 1 47 ? 9.836 -13.781 9.836 1 96.19 47 ALA B N 1
ATOM 1595 C CA . ALA B 1 47 ? 11.289 -13.961 9.812 1 96.19 47 ALA B CA 1
ATOM 1596 C C . ALA B 1 47 ? 11.977 -12.758 9.18 1 96.19 47 ALA B C 1
ATOM 1598 O O . ALA B 1 47 ? 13.148 -12.836 8.797 1 96.19 47 ALA B O 1
ATOM 1599 N N . ASP B 1 48 ? 11.211 -11.727 8.891 1 96.12 48 ASP B N 1
ATOM 1600 C CA . ASP B 1 48 ? 11.672 -10.43 8.398 1 96.12 48 ASP B CA 1
ATOM 1601 C C . ASP B 1 48 ? 12.086 -10.523 6.93 1 96.12 48 ASP B C 1
ATOM 1603 O O . ASP B 1 48 ? 12.852 -9.688 6.441 1 96.12 48 ASP B O 1
ATOM 1607 N N . SER B 1 49 ? 11.656 -11.609 6.285 1 97.88 49 SER B N 1
ATOM 1608 C CA . SER B 1 49 ? 11.742 -11.578 4.828 1 97.88 49 SER B CA 1
ATOM 1609 C C . SER B 1 49 ? 10.836 -10.5 4.242 1 97.88 49 SER B C 1
ATOM 1611 O O . SER B 1 49 ? 9.805 -10.164 4.832 1 97.88 49 SER B O 1
ATOM 1613 N N . ILE B 1 50 ? 11.234 -9.984 3.098 1 98.12 50 ILE B N 1
ATOM 1614 C CA . ILE B 1 50 ? 10.5 -8.891 2.477 1 98.12 50 ILE B CA 1
ATOM 1615 C C . ILE B 1 50 ? 9.688 -9.414 1.297 1 98.12 50 ILE B C 1
ATOM 1617 O O . ILE B 1 50 ? 10.234 -10.062 0.397 1 98.12 50 ILE B O 1
ATOM 1621 N N . VAL B 1 51 ? 8.414 -9.203 1.329 1 98.75 51 VAL B N 1
ATOM 1622 C CA . VAL B 1 51 ? 7.5 -9.594 0.259 1 98.75 51 VAL B CA 1
ATOM 1623 C C . VAL B 1 51 ? 7.164 -8.375 -0.598 1 98.75 51 VAL B C 1
ATOM 1625 O O . VAL B 1 51 ? 6.797 -7.32 -0.073 1 98.75 51 VAL B O 1
ATOM 1628 N N . VAL B 1 52 ? 7.297 -8.516 -1.919 1 98.12 52 VAL B N 1
ATOM 1629 C CA . VAL B 1 52 ? 7.129 -7.387 -2.834 1 98.12 52 VAL B CA 1
ATOM 1630 C C . VAL B 1 52 ? 6.191 -7.781 -3.973 1 98.12 52 VAL B C 1
ATOM 1632 O O . VAL B 1 52 ? 6.336 -8.859 -4.559 1 98.12 52 VAL B O 1
ATOM 1635 N N . THR B 1 53 ? 5.195 -6.957 -4.195 1 97 53 THR B N 1
ATOM 1636 C CA . THR B 1 53 ? 4.453 -7.133 -5.438 1 97 53 THR B CA 1
ATOM 1637 C C . THR B 1 53 ? 5.18 -6.465 -6.602 1 97 53 THR B C 1
ATOM 1639 O O . THR B 1 53 ? 5.426 -5.258 -6.578 1 97 53 THR B O 1
ATOM 1642 N N . ASP B 1 54 ? 5.578 -7.27 -7.516 1 92.25 54 ASP B N 1
ATOM 1643 C CA . ASP B 1 54 ? 6.195 -6.836 -8.766 1 92.25 54 ASP B CA 1
ATOM 1644 C C . ASP B 1 54 ? 5.156 -6.73 -9.883 1 92.25 54 ASP B C 1
ATOM 1646 O O . ASP B 1 54 ? 4.973 -7.672 -10.656 1 92.25 54 ASP B O 1
ATOM 1650 N N . SER B 1 55 ? 4.574 -5.621 -9.992 1 88.25 55 SER B N 1
ATOM 1651 C CA . SER B 1 55 ? 3.266 -5.48 -10.617 1 88.25 55 SER B CA 1
ATOM 1652 C C . SER B 1 55 ? 3.344 -5.742 -12.117 1 88.25 55 SER B C 1
ATOM 1654 O O . SER B 1 55 ? 2.506 -6.457 -12.672 1 88.25 55 SER B O 1
ATOM 1656 N N . VAL B 1 56 ? 4.328 -5.215 -12.727 1 80.88 56 VAL B N 1
ATOM 1657 C CA . VAL B 1 56 ? 4.41 -5.359 -14.172 1 80.88 56 VAL B CA 1
ATOM 1658 C C . VAL B 1 56 ? 4.789 -6.793 -14.531 1 80.88 56 VAL B C 1
ATOM 1660 O O . VAL B 1 56 ? 4.328 -7.328 -15.539 1 80.88 56 VAL B O 1
ATOM 1663 N N . ASN B 1 57 ? 5.602 -7.422 -13.688 1 84.56 57 ASN B N 1
ATOM 1664 C CA . ASN B 1 57 ? 5.973 -8.812 -13.914 1 84.56 57 ASN B CA 1
ATOM 1665 C C . ASN B 1 57 ? 4.891 -9.773 -13.422 1 84.56 57 ASN B C 1
ATOM 1667 O O . ASN B 1 57 ? 5.059 -10.992 -13.484 1 84.56 57 ASN B O 1
ATOM 1671 N N . ALA B 1 58 ? 3.818 -9.25 -12.891 1 89.31 58 ALA B N 1
ATOM 1672 C CA . ALA B 1 58 ? 2.703 -10.039 -12.383 1 89.31 58 ALA B CA 1
ATOM 1673 C C . ALA B 1 58 ? 3.191 -11.117 -11.414 1 89.31 58 ALA B C 1
ATOM 1675 O O . ALA B 1 58 ? 2.867 -12.297 -11.578 1 89.31 58 ALA B O 1
ATOM 1676 N N . ALA B 1 59 ? 3.939 -10.688 -10.469 1 93.62 59 ALA B N 1
ATOM 1677 C CA . ALA B 1 59 ? 4.559 -11.633 -9.539 1 93.62 59 ALA B CA 1
ATOM 1678 C C . ALA B 1 59 ? 4.574 -11.078 -8.117 1 93.62 59 ALA B C 1
ATOM 1680 O O . ALA B 1 59 ? 4.52 -9.859 -7.922 1 93.62 59 ALA B O 1
ATOM 1681 N N . VAL B 1 60 ? 4.578 -11.977 -7.195 1 97.19 60 VAL B N 1
ATOM 1682 C CA . VAL B 1 60 ? 4.945 -11.695 -5.812 1 97.19 60 VAL B CA 1
ATOM 1683 C C . VAL B 1 60 ? 6.32 -12.281 -5.508 1 97.19 60 VAL B C 1
ATOM 1685 O O . VAL B 1 60 ? 6.539 -13.484 -5.688 1 97.19 60 VAL B O 1
ATOM 1688 N N . LYS B 1 61 ? 7.176 -11.422 -5.082 1 96.94 61 LYS B N 1
ATOM 1689 C CA . LYS B 1 61 ? 8.547 -11.875 -4.832 1 96.94 61 LYS B CA 1
ATOM 1690 C C . LYS B 1 61 ? 8.906 -11.734 -3.355 1 96.94 61 LYS B C 1
ATOM 1692 O O . LYS B 1 61 ? 8.523 -10.758 -2.705 1 96.94 61 LYS B O 1
ATOM 1697 N N . ILE B 1 62 ? 9.656 -12.719 -2.881 1 97.56 62 ILE B N 1
ATOM 1698 C CA . ILE B 1 62 ? 10.094 -12.734 -1.492 1 97.56 62 ILE B CA 1
ATOM 1699 C C . ILE B 1 62 ? 11.617 -12.625 -1.437 1 97.56 62 ILE B C 1
ATOM 1701 O O . ILE B 1 62 ? 12.328 -13.391 -2.094 1 97.56 62 ILE B O 1
ATOM 1705 N N . PHE B 1 63 ? 12.062 -11.695 -0.692 1 96.81 63 PHE B N 1
ATOM 1706 C CA . PHE B 1 63 ? 13.484 -11.438 -0.521 1 96.81 63 PHE B CA 1
ATOM 1707 C C . PHE B 1 63 ? 13.906 -11.664 0.926 1 96.81 63 PHE B C 1
ATOM 1709 O O . PHE B 1 63 ? 13.109 -11.484 1.846 1 96.81 63 PHE B O 1
ATOM 1716 N N . SER B 1 64 ? 15.188 -12.016 1.094 1 96.25 64 SER B N 1
ATOM 1717 C CA . SER B 1 64 ? 15.766 -11.969 2.432 1 96.25 64 SER B CA 1
ATOM 1718 C C . SER B 1 64 ? 15.875 -10.539 2.941 1 96.25 64 SER B C 1
ATOM 1720 O O . SER B 1 64 ? 15.742 -9.586 2.17 1 96.25 64 SER B O 1
ATOM 1722 N N . PRO B 1 65 ? 16.094 -10.406 4.262 1 94.5 65 PRO B N 1
ATOM 1723 C CA . PRO B 1 65 ? 16.297 -9.055 4.789 1 94.5 65 PRO B CA 1
ATOM 1724 C C . PRO B 1 65 ? 17.484 -8.344 4.152 1 94.5 65 PRO B C 1
ATOM 1726 O O . PRO B 1 65 ? 17.547 -7.109 4.16 1 94.5 65 PRO B O 1
ATOM 1729 N N . GLU B 1 66 ? 18.391 -9.094 3.529 1 93.94 66 GLU B N 1
ATOM 1730 C CA . GLU B 1 66 ? 19.578 -8.523 2.889 1 93.94 66 GLU B CA 1
ATOM 1731 C C . GLU B 1 66 ? 19.312 -8.203 1.42 1 93.94 66 GLU B C 1
ATOM 1733 O O . GLU B 1 66 ? 20.188 -7.68 0.725 1 93.94 66 GLU B O 1
ATOM 1738 N N . GLY B 1 67 ? 18.109 -8.547 0.975 1 93.88 67 GLY B N 1
ATOM 1739 C CA . GLY B 1 67 ? 17.75 -8.156 -0.377 1 93.88 67 GLY B CA 1
ATOM 1740 C C . GLY B 1 67 ? 18 -9.242 -1.402 1 93.88 67 GLY B C 1
ATOM 1741 O O . GLY B 1 67 ? 18.031 -8.977 -2.605 1 93.88 67 GLY B O 1
ATOM 1742 N N . GLN B 1 68 ? 18.234 -10.453 -0.944 1 94.44 68 GLN B N 1
ATOM 1743 C CA . GLN B 1 68 ? 18.422 -11.57 -1.862 1 94.44 68 GLN B CA 1
ATOM 1744 C C . GLN B 1 68 ? 17.094 -12.242 -2.199 1 94.44 68 GLN B C 1
ATOM 1746 O O . GLN B 1 68 ? 16.312 -12.555 -1.303 1 94.44 68 GLN B O 1
ATOM 1751 N N . LEU B 1 69 ? 16.906 -12.508 -3.461 1 95.5 69 LEU B N 1
ATOM 1752 C CA . LEU B 1 69 ? 15.664 -13.156 -3.881 1 95.5 69 LEU B CA 1
ATOM 1753 C C . LEU B 1 69 ? 15.602 -14.594 -3.377 1 95.5 69 LEU B C 1
ATOM 1755 O O . LEU B 1 69 ? 16.531 -15.367 -3.586 1 95.5 69 LEU B O 1
ATOM 1759 N N . ARG B 1 70 ? 14.57 -14.867 -2.744 1 95.62 70 ARG B N 1
ATOM 1760 C CA . ARG B 1 70 ? 14.367 -16.219 -2.234 1 95.62 70 ARG B CA 1
ATOM 1761 C C . ARG B 1 70 ? 13.336 -16.969 -3.066 1 95.62 70 ARG B C 1
ATOM 1763 O O . ARG B 1 70 ? 13.484 -18.172 -3.312 1 95.62 70 ARG B O 1
ATOM 1770 N N . LYS B 1 71 ? 12.312 -16.281 -3.443 1 95.44 71 LYS B N 1
ATOM 1771 C CA . LYS B 1 71 ? 11.203 -16.922 -4.152 1 95.44 71 LYS B CA 1
ATOM 1772 C C . LYS B 1 71 ? 10.469 -15.914 -5.043 1 95.44 71 LYS B C 1
ATOM 1774 O O . LYS B 1 71 ? 10.297 -14.758 -4.664 1 95.44 71 LYS B O 1
ATOM 1779 N N . SER B 1 72 ? 10.102 -16.344 -6.172 1 95.19 72 SER B N 1
ATOM 1780 C CA . SER B 1 72 ? 9.211 -15.625 -7.074 1 95.19 72 SER B CA 1
ATOM 1781 C C . SER B 1 72 ? 7.922 -16.406 -7.324 1 95.19 72 SER B C 1
ATOM 1783 O O . SER B 1 72 ? 7.961 -17.531 -7.82 1 95.19 72 SER B O 1
ATOM 1785 N N . ILE B 1 73 ? 6.84 -15.836 -7 1 95.19 73 ILE B N 1
ATOM 1786 C CA . ILE B 1 73 ? 5.539 -16.484 -7.125 1 95.19 73 ILE B CA 1
ATOM 1787 C C . ILE B 1 73 ? 4.781 -15.891 -8.312 1 95.19 73 ILE B C 1
ATOM 1789 O O . ILE B 1 73 ? 4.422 -14.711 -8.297 1 95.19 73 ILE B O 1
ATOM 1793 N N . VAL B 1 74 ? 4.582 -16.719 -9.242 1 92.81 74 VAL B N 1
ATOM 1794 C CA . VAL B 1 74 ? 3.811 -16.344 -10.43 1 92.81 74 VAL B CA 1
ATOM 1795 C C . VAL B 1 74 ? 2.572 -17.234 -10.531 1 92.81 74 VAL B C 1
ATOM 1797 O O . VAL B 1 74 ? 2.684 -18.469 -10.562 1 92.81 74 VAL B O 1
ATOM 1800 N N . GLN B 1 75 ? 1.482 -16.578 -10.414 1 88.12 75 GLN B N 1
ATOM 1801 C CA . GLN B 1 75 ? 0.2 -17.266 -10.57 1 88.12 75 GLN B CA 1
ATOM 1802 C C . GLN B 1 75 ? -0.606 -16.656 -11.719 1 88.12 75 GLN B C 1
ATOM 1804 O O . GLN B 1 75 ? -1.412 -15.75 -11.508 1 88.12 75 GLN B O 1
ATOM 1809 N N . ASN B 1 76 ? -0.581 -17.234 -12.82 1 83.44 76 ASN B N 1
ATOM 1810 C CA . ASN B 1 76 ? -1.072 -16.641 -14.062 1 83.44 76 ASN B CA 1
ATOM 1811 C C . ASN B 1 76 ? -2.584 -16.438 -14.031 1 83.44 76 ASN B C 1
ATOM 1813 O O . ASN B 1 76 ? -3.105 -15.508 -14.641 1 83.44 76 ASN B O 1
ATOM 1817 N N . THR B 1 77 ? -3.229 -17.203 -13.328 1 86.06 77 THR B N 1
ATOM 1818 C CA . THR B 1 77 ? -4.684 -17.125 -13.312 1 86.06 77 THR B CA 1
ATOM 1819 C C . THR B 1 77 ? -5.164 -16.172 -12.219 1 86.06 77 THR B C 1
ATOM 1821 O O . THR B 1 77 ? -6.164 -15.477 -12.391 1 86.06 77 THR B O 1
ATOM 1824 N N . GLU B 1 78 ? -4.41 -16.047 -11.164 1 89.81 78 GLU B N 1
ATOM 1825 C CA . GLU B 1 78 ? -4.934 -15.344 -9.992 1 89.81 78 GLU B CA 1
ATOM 1826 C C . GLU B 1 78 ? -4.266 -13.984 -9.82 1 89.81 78 GLU B C 1
ATOM 1828 O O . GLU B 1 78 ? -4.797 -13.102 -9.133 1 89.81 78 GLU B O 1
ATOM 1833 N N . ILE B 1 79 ? -3.117 -13.828 -10.375 1 91.31 79 ILE B N 1
ATOM 1834 C CA . ILE B 1 79 ? -2.369 -12.586 -10.203 1 91.31 79 ILE B CA 1
ATOM 1835 C C . ILE B 1 79 ? -2.078 -11.961 -11.562 1 91.31 79 ILE B C 1
ATOM 1837 O O . ILE B 1 79 ? -1.405 -12.562 -12.398 1 91.31 79 ILE B O 1
ATOM 1841 N N . GLU B 1 80 ? -2.572 -10.805 -11.805 1 87.25 80 GLU B N 1
ATOM 1842 C CA . GLU B 1 80 ? -2.393 -10.086 -13.062 1 87.25 80 GLU B CA 1
ATOM 1843 C C . GLU B 1 80 ? -1.615 -8.789 -12.859 1 87.25 80 GLU B C 1
ATOM 1845 O O . GLU B 1 80 ? -0.629 -8.539 -13.555 1 87.25 80 GLU B O 1
ATOM 1850 N N . PHE B 1 81 ? -2.051 -7.953 -11.984 1 88.12 81 PHE B N 1
ATOM 1851 C CA . PHE B 1 81 ? -1.374 -6.719 -11.609 1 88.12 81 PHE B CA 1
ATOM 1852 C C . PHE B 1 81 ? -1.444 -6.5 -10.102 1 88.12 81 PHE B C 1
ATOM 1854 O O . PHE B 1 81 ? -2.164 -5.617 -9.633 1 88.12 81 PHE B O 1
ATOM 1861 N N . PRO B 1 82 ? -0.658 -7.262 -9.398 1 93.81 82 PRO B N 1
ATOM 1862 C CA . PRO B 1 82 ? -0.687 -7.137 -7.941 1 93.81 82 PRO B CA 1
ATOM 1863 C C . PRO B 1 82 ? -0.263 -5.75 -7.461 1 93.81 82 PRO B C 1
ATOM 1865 O O . PRO B 1 82 ? 0.639 -5.141 -8.039 1 93.81 82 PRO B O 1
ATOM 1868 N N . HIS B 1 83 ? -0.955 -5.273 -6.504 1 94.19 83 HIS B N 1
ATOM 1869 C CA . HIS B 1 83 ? -0.716 -3.924 -6 1 94.19 83 HIS B CA 1
ATOM 1870 C C . HIS B 1 83 ? -0.317 -3.949 -4.527 1 94.19 83 HIS B C 1
ATOM 1872 O O . HIS B 1 83 ? 0.848 -4.188 -4.199 1 94.19 83 HIS B O 1
ATOM 1878 N N . GLY B 1 84 ? -1.29 -4.008 -3.572 1 97.94 84 GLY B N 1
ATOM 1879 C CA . GLY B 1 84 ? -1.001 -4.102 -2.15 1 97.94 84 GLY B CA 1
ATOM 1880 C C . GLY B 1 84 ? -0.652 -5.508 -1.703 1 97.94 84 GLY B C 1
ATOM 1881 O O . GLY B 1 84 ? -1.036 -6.484 -2.35 1 97.94 84 GLY B O 1
ATOM 1882 N N . VAL B 1 85 ? 0.066 -5.578 -0.57 1 98.88 85 VAL B N 1
ATOM 1883 C CA . VAL B 1 85 ? 0.385 -6.875 0.019 1 98.88 85 VAL B CA 1
ATOM 1884 C C . VAL B 1 85 ? 0.485 -6.742 1.537 1 98.88 85 VAL B C 1
ATOM 1886 O O . VAL B 1 85 ? 0.949 -5.719 2.047 1 98.88 85 VAL B O 1
ATOM 1889 N N . ALA B 1 86 ? 0.044 -7.738 2.191 1 98.88 86 ALA B N 1
ATOM 1890 C CA . ALA B 1 86 ? 0.149 -7.879 3.641 1 98.88 86 ALA B CA 1
ATOM 1891 C C . ALA B 1 86 ? 0.481 -9.32 4.027 1 98.88 86 ALA B C 1
ATOM 1893 O O . ALA B 1 86 ? 0.255 -10.242 3.246 1 98.88 86 ALA B O 1
ATOM 1894 N N . VAL B 1 87 ? 1.062 -9.461 5.145 1 98.81 87 VAL B N 1
ATOM 1895 C CA . VAL B 1 87 ? 1.408 -10.773 5.672 1 98.81 87 VAL B CA 1
ATOM 1896 C C . VAL B 1 87 ? 0.773 -10.961 7.047 1 98.81 87 VAL B C 1
ATOM 1898 O O . VAL B 1 87 ? 0.902 -10.102 7.922 1 98.81 87 VAL B O 1
ATOM 1901 N N . THR B 1 88 ? 0.055 -12.07 7.211 1 98.5 88 THR B N 1
ATOM 1902 C CA . THR B 1 88 ? -0.55 -12.375 8.5 1 98.5 88 THR B CA 1
ATOM 1903 C C . THR B 1 88 ? 0.502 -12.883 9.484 1 98.5 88 THR B C 1
ATOM 1905 O O . THR B 1 88 ? 1.651 -13.117 9.109 1 98.5 88 THR B O 1
ATOM 1908 N N . ARG B 1 89 ? 0.092 -13.094 10.719 1 96.38 89 ARG B N 1
ATOM 1909 C CA . ARG B 1 89 ? 1.002 -13.578 11.75 1 96.38 89 ARG B CA 1
ATOM 1910 C C . ARG B 1 89 ? 1.492 -14.984 11.43 1 96.38 89 ARG B C 1
ATOM 1912 O O . ARG B 1 89 ? 2.594 -15.375 11.828 1 96.38 89 ARG B O 1
ATOM 1919 N N . ASP B 1 90 ? 0.691 -15.773 10.727 1 97.44 90 ASP B N 1
ATOM 1920 C CA . ASP B 1 90 ? 1.05 -17.125 10.336 1 97.44 90 ASP B CA 1
ATOM 1921 C C . ASP B 1 90 ? 1.733 -17.156 8.969 1 97.44 90 ASP B C 1
ATOM 1923 O O . ASP B 1 90 ? 1.897 -18.219 8.367 1 97.44 90 ASP B O 1
ATOM 1927 N N . ASP B 1 91 ? 1.998 -15.992 8.391 1 98.38 91 ASP B N 1
ATOM 1928 C CA . ASP B 1 91 ? 2.799 -15.758 7.195 1 98.38 91 ASP B CA 1
ATOM 1929 C C . ASP B 1 91 ? 2.012 -16.094 5.934 1 98.38 91 ASP B C 1
ATOM 1931 O O . ASP B 1 91 ? 2.6 -16.391 4.891 1 98.38 91 ASP B O 1
ATOM 1935 N N . ASP B 1 92 ? 0.658 -16.172 6.102 1 98.75 92 ASP B N 1
ATOM 1936 C CA . ASP B 1 92 ? -0.113 -16.094 4.863 1 98.75 92 ASP B CA 1
ATOM 1937 C C . ASP B 1 92 ? 0.092 -14.742 4.176 1 98.75 92 ASP B C 1
ATOM 1939 O O . ASP B 1 92 ? 0.262 -13.719 4.844 1 98.75 92 ASP B O 1
ATOM 1943 N N . ILE B 1 93 ? 0.073 -14.781 2.883 1 98.81 93 ILE B N 1
ATOM 1944 C CA . ILE B 1 93 ? 0.289 -13.57 2.1 1 98.81 93 ILE B CA 1
ATOM 1945 C C . ILE B 1 93 ? -1.019 -13.141 1.436 1 98.81 93 ILE B C 1
ATOM 1947 O O . ILE B 1 93 ? -1.661 -13.945 0.749 1 98.81 93 ILE B O 1
ATOM 1951 N N . ILE B 1 94 ? -1.474 -11.914 1.657 1 98.94 94 ILE B N 1
ATOM 1952 C CA . ILE B 1 94 ? -2.697 -11.359 1.089 1 98.94 94 ILE B CA 1
ATOM 1953 C C . ILE B 1 94 ? -2.346 -10.305 0.041 1 98.94 94 ILE B C 1
ATOM 1955 O O . ILE B 1 94 ? -1.58 -9.375 0.316 1 98.94 94 ILE B O 1
ATOM 1959 N N . VAL B 1 95 ? -2.889 -10.445 -1.135 1 98.75 95 VAL B N 1
ATOM 1960 C CA . VAL B 1 95 ? -2.506 -9.586 -2.252 1 98.75 95 VAL B CA 1
ATOM 1961 C C . VAL B 1 95 ? -3.756 -9 -2.908 1 98.75 95 VAL B C 1
ATOM 1963 O O . VAL B 1 95 ? -4.723 -9.727 -3.168 1 98.75 95 VAL B O 1
ATOM 1966 N N . THR B 1 96 ? -3.744 -7.715 -3.123 1 97.81 96 THR B N 1
ATOM 1967 C CA . THR B 1 96 ? -4.781 -7.113 -3.957 1 97.81 96 THR B CA 1
ATOM 1968 C C . THR B 1 96 ? -4.336 -7.059 -5.414 1 97.81 96 THR B C 1
ATOM 1970 O O . THR B 1 96 ? -3.15 -6.875 -5.703 1 97.81 96 THR B O 1
ATOM 1973 N N . ASP B 1 97 ? -5.215 -7.191 -6.285 1 92.56 97 ASP B N 1
ATOM 1974 C CA . ASP B 1 97 ? -4.992 -7.078 -7.723 1 92.56 97 ASP B CA 1
ATOM 1975 C C . ASP B 1 97 ? -5.945 -6.062 -8.352 1 92.56 97 ASP B C 1
ATOM 1977 O O . ASP B 1 97 ? -7.156 -6.289 -8.398 1 92.56 97 ASP B O 1
ATOM 1981 N N . ILE B 1 98 ? -5.406 -5.035 -8.859 1 85.81 98 ILE B N 1
ATOM 1982 C CA . ILE B 1 98 ? -6.258 -3.922 -9.266 1 85.81 98 ILE B CA 1
ATOM 1983 C C . ILE B 1 98 ? -6.914 -4.234 -10.609 1 85.81 98 ILE B C 1
ATOM 1985 O O . ILE B 1 98 ? -7.965 -3.68 -10.938 1 85.81 98 ILE B O 1
ATOM 1989 N N . CYS B 1 99 ? -6.297 -5.051 -11.43 1 82.12 99 CYS B N 1
ATOM 1990 C CA . CYS B 1 99 ? -6.883 -5.406 -12.719 1 82.12 99 CYS B CA 1
ATOM 1991 C C . CYS B 1 99 ? -7.973 -6.457 -12.547 1 82.12 99 CYS B C 1
ATOM 1993 O O . CYS B 1 99 ? -9.016 -6.391 -13.203 1 82.12 99 CYS B O 1
ATOM 1995 N N . ARG B 1 100 ? -7.73 -7.352 -11.672 1 86.94 100 ARG B N 1
ATOM 1996 C CA . ARG B 1 100 ? -8.703 -8.422 -11.453 1 86.94 100 ARG B CA 1
ATOM 1997 C C . ARG B 1 100 ? -9.758 -8 -10.445 1 86.94 100 ARG B C 1
ATOM 1999 O O . ARG B 1 100 ? -10.773 -8.688 -10.273 1 86.94 100 ARG B O 1
ATOM 2006 N N . HIS B 1 101 ? -9.516 -6.918 -9.773 1 90.19 101 HIS B N 1
ATOM 2007 C CA . HIS B 1 101 ? -10.438 -6.41 -8.766 1 90.19 101 HIS B CA 1
ATOM 2008 C C . HIS B 1 101 ? -10.734 -7.465 -7.703 1 90.19 101 HIS B C 1
ATOM 2010 O O . HIS B 1 101 ? -11.891 -7.727 -7.387 1 90.19 101 HIS B O 1
ATOM 2016 N N . CYS B 1 102 ? -9.656 -8.016 -7.215 1 96.25 102 CYS B N 1
ATOM 2017 C CA . CYS B 1 102 ? -9.844 -9.109 -6.266 1 96.25 102 CYS B CA 1
ATOM 2018 C C . CYS B 1 102 ? -8.734 -9.117 -5.223 1 96.25 102 CYS B C 1
ATOM 2020 O O . CYS B 1 102 ? -7.785 -8.336 -5.312 1 96.25 102 CYS B O 1
ATOM 2022 N N . VAL B 1 103 ? -8.938 -9.867 -4.223 1 98.38 103 VAL B N 1
ATOM 2023 C CA . VAL B 1 103 ? -7.969 -10.195 -3.182 1 98.38 103 VAL B CA 1
ATOM 2024 C C . VAL B 1 103 ? -7.609 -11.68 -3.252 1 98.38 103 VAL B C 1
ATOM 2026 O O . VAL B 1 103 ? -8.492 -12.531 -3.293 1 98.38 103 VAL B O 1
ATOM 2029 N N . THR B 1 104 ? -6.379 -11.961 -3.338 1 98.5 104 THR B N 1
ATOM 2030 C CA . THR B 1 104 ? -5.879 -13.336 -3.354 1 98.5 104 THR B CA 1
ATOM 2031 C C . THR B 1 104 ? -5.047 -13.617 -2.107 1 98.5 104 THR B C 1
ATOM 2033 O O . THR B 1 104 ? -4.184 -12.82 -1.732 1 98.5 104 THR B O 1
ATOM 2036 N N . VAL B 1 105 ? -5.305 -14.727 -1.45 1 98.69 105 VAL B N 1
ATOM 2037 C CA . VAL B 1 105 ? -4.543 -15.172 -0.286 1 98.69 105 VAL B CA 1
ATOM 2038 C C . VAL B 1 105 ? -3.646 -16.344 -0.669 1 98.69 105 VAL B C 1
ATOM 2040 O O . VAL B 1 105 ? -4.121 -17.344 -1.223 1 98.69 105 VAL B O 1
ATOM 2043 N N . LEU B 1 106 ? -2.422 -16.172 -0.433 1 98.56 106 LEU B N 1
ATOM 2044 C CA . LEU B 1 106 ? -1.424 -17.203 -0.667 1 98.56 106 LEU B CA 1
ATOM 2045 C C . LEU B 1 106 ? -0.968 -17.828 0.649 1 98.56 106 LEU B C 1
ATOM 2047 O O . LEU B 1 106 ? -0.853 -17.141 1.662 1 98.56 106 LEU B O 1
ATOM 2051 N N . THR B 1 107 ? -0.652 -19.125 0.609 1 98.19 107 THR B N 1
ATOM 2052 C CA . THR B 1 107 ? 0.007 -19.766 1.737 1 98.19 107 THR B CA 1
ATOM 2053 C C . THR B 1 107 ? 1.448 -19.281 1.872 1 98.19 107 THR B C 1
ATOM 2055 O O . THR B 1 107 ? 1.989 -18.672 0.955 1 98.19 107 THR B O 1
ATOM 2058 N N . PRO B 1 108 ? 2.064 -19.578 3.033 1 96.81 108 PRO B N 1
ATOM 2059 C CA . PRO B 1 108 ? 3.473 -19.188 3.18 1 96.81 108 PRO B CA 1
ATOM 2060 C C . PRO B 1 108 ? 4.363 -19.812 2.102 1 96.81 108 PRO B C 1
ATOM 2062 O O . PRO B 1 108 ? 5.398 -19.234 1.751 1 96.81 108 PRO B O 1
ATOM 2065 N N . ALA B 1 109 ? 3.982 -20.891 1.482 1 95.25 109 ALA B N 1
ATOM 2066 C CA . ALA B 1 109 ? 4.746 -21.562 0.434 1 95.25 109 ALA B CA 1
ATOM 2067 C C . ALA B 1 109 ? 4.516 -20.906 -0.922 1 95.25 109 ALA B C 1
ATOM 2069 O O . ALA B 1 109 ? 5.262 -21.156 -1.874 1 95.25 109 ALA B O 1
ATOM 2070 N N . GLY B 1 110 ? 3.527 -20.016 -0.917 1 95 110 GLY B N 1
ATOM 2071 C CA . GLY B 1 110 ? 3.283 -19.297 -2.156 1 95 110 GLY B CA 1
ATOM 2072 C C . GLY B 1 110 ? 2.154 -19.891 -2.979 1 95 110 GLY B C 1
ATOM 2073 O O . GLY B 1 110 ? 1.894 -19.438 -4.098 1 95 110 GLY B O 1
ATOM 2074 N N . ASP B 1 111 ? 1.479 -20.875 -2.436 1 96.44 111 ASP B N 1
ATOM 2075 C CA . ASP B 1 111 ? 0.336 -21.469 -3.131 1 96.44 111 ASP B CA 1
ATOM 2076 C C . ASP B 1 111 ? -0.933 -20.656 -2.879 1 96.44 111 ASP B C 1
ATOM 2078 O O . ASP B 1 111 ? -1.099 -20.062 -1.807 1 96.44 111 ASP B O 1
ATOM 2082 N N . VAL B 1 112 ? -1.829 -20.703 -3.891 1 97.31 112 VAL B N 1
ATOM 2083 C CA . VAL B 1 112 ? -3.102 -20.016 -3.711 1 97.31 112 VAL B CA 1
ATOM 2084 C C . VAL B 1 112 ? -3.969 -20.781 -2.713 1 97.31 112 VAL B C 1
ATOM 2086 O O . VAL B 1 112 ? -4.266 -21.969 -2.916 1 97.31 112 VAL B O 1
ATOM 2089 N N . SER B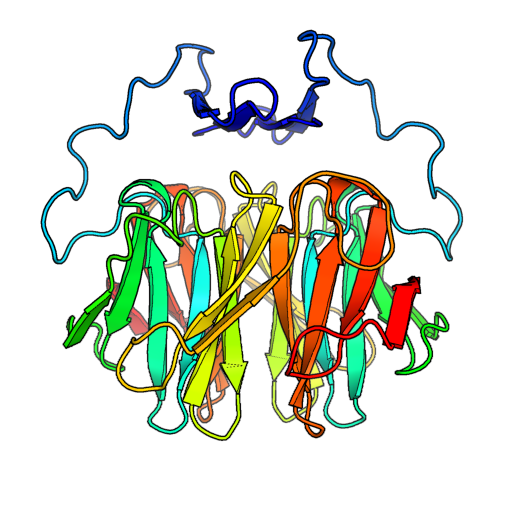 1 113 ? -4.316 -20.188 -1.705 1 97.81 113 SER B N 1
ATOM 2090 C CA . SER B 1 113 ? -5.277 -20.734 -0.751 1 97.81 113 SER B CA 1
ATOM 2091 C C . SER B 1 113 ? -6.711 -20.469 -1.192 1 97.81 113 SER B C 1
ATOM 2093 O O . SER B 1 113 ? -7.488 -21.406 -1.387 1 97.81 113 SER B O 1
ATOM 2095 N N . HIS B 1 114 ? -7.062 -19.172 -1.354 1 97.88 114 HIS B N 1
ATOM 2096 C CA . HIS B 1 114 ? -8.359 -18.734 -1.866 1 97.88 114 HIS B CA 1
ATOM 2097 C C . HIS B 1 114 ? -8.305 -17.312 -2.383 1 97.88 114 HIS B C 1
ATOM 2099 O O . HIS B 1 114 ? -7.332 -16.594 -2.131 1 97.88 114 HIS B O 1
ATOM 2105 N N . ALA B 1 115 ? -9.273 -16.969 -3.105 1 97.81 115 ALA B N 1
ATOM 2106 C CA . ALA B 1 115 ? -9.43 -15.625 -3.645 1 97.81 115 ALA B CA 1
ATOM 2107 C C . ALA B 1 115 ? -10.898 -15.195 -3.639 1 97.81 115 ALA B C 1
ATOM 2109 O O . ALA B 1 115 ? -11.797 -16.047 -3.635 1 97.81 115 ALA B O 1
ATOM 2110 N N . PHE B 1 116 ? -11.094 -13.883 -3.586 1 97.94 116 PHE B N 1
ATOM 2111 C CA . PHE B 1 116 ? -12.445 -13.336 -3.654 1 97.94 116 PHE B CA 1
ATOM 2112 C C . PHE B 1 116 ? -12.438 -11.938 -4.246 1 97.94 116 PHE B C 1
ATOM 2114 O O . PHE B 1 116 ? -11.43 -11.234 -4.184 1 97.94 116 PHE B O 1
ATOM 2121 N N . GLY B 1 117 ? -13.578 -11.578 -4.809 1 97.19 117 GLY B N 1
ATOM 2122 C CA . GLY B 1 117 ? -13.75 -10.258 -5.383 1 97.19 117 GLY B CA 1
ATOM 2123 C C . GLY B 1 117 ? -13.984 -10.281 -6.883 1 97.19 117 GLY B C 1
ATOM 2124 O O . GLY B 1 117 ? -13.57 -11.227 -7.562 1 97.19 117 GLY B O 1
ATOM 2125 N N . SER B 1 118 ? -14.609 -9.344 -7.371 1 94.69 118 SER B N 1
ATOM 2126 C CA . SER B 1 118 ? -14.867 -8.992 -8.766 1 94.69 118 SER B CA 1
ATOM 2127 C C . SER B 1 118 ? -15.203 -7.512 -8.906 1 94.69 118 SER B C 1
ATOM 2129 O O . SER B 1 118 ? -15.414 -6.82 -7.91 1 94.69 118 SER B O 1
ATOM 2131 N N . TYR B 1 119 ? -15.18 -7.121 -10.094 1 90.06 119 TYR B N 1
ATOM 2132 C CA . TYR B 1 119 ? -15.469 -5.707 -10.32 1 90.06 119 TYR B CA 1
ATOM 2133 C C . TYR B 1 119 ? -16.891 -5.371 -9.914 1 90.06 119 TYR B C 1
ATOM 2135 O O . TYR B 1 119 ? -17.828 -6.109 -10.234 1 90.06 119 TYR B O 1
ATOM 2143 N N . GLY B 1 120 ? -17.078 -4.316 -9.172 1 90.38 120 GLY B N 1
ATOM 2144 C CA . GLY B 1 120 ? -18.391 -3.824 -8.797 1 90.38 120 GLY B CA 1
ATOM 2145 C C . GLY B 1 120 ? -18.391 -3.041 -7.5 1 90.38 120 GLY B C 1
ATOM 2146 O O . GLY B 1 120 ? -17.328 -2.668 -6.996 1 90.38 120 GLY B O 1
ATOM 2147 N N . ASP B 1 121 ? -19.531 -2.775 -6.992 1 91 121 ASP B N 1
ATOM 2148 C CA . ASP B 1 121 ? -19.656 -1.989 -5.77 1 91 121 ASP B CA 1
ATOM 2149 C C . ASP B 1 121 ? -20.453 -2.748 -4.707 1 91 121 ASP B C 1
ATOM 2151 O O . ASP B 1 121 ? -20.859 -2.17 -3.695 1 91 121 ASP B O 1
ATOM 2155 N N . GLY B 1 122 ? -20.641 -4.047 -4.945 1 94.06 122 GLY B N 1
ATOM 2156 C CA . GLY B 1 122 ? -21.297 -4.887 -3.965 1 94.06 122 GLY B CA 1
ATOM 2157 C C . GLY B 1 122 ? -20.406 -5.285 -2.812 1 94.06 122 GLY B C 1
ATOM 2158 O O . GLY B 1 122 ? -19.234 -4.902 -2.773 1 94.06 122 GLY B O 1
ATOM 2159 N N . PRO B 1 123 ? -20.938 -6.066 -1.799 1 93.19 123 PRO B N 1
ATOM 2160 C CA . PRO B 1 123 ? -20.219 -6.41 -0.574 1 93.19 123 PRO B CA 1
ATOM 2161 C C . PRO B 1 123 ? -18.906 -7.137 -0.852 1 93.19 123 PRO B C 1
ATOM 2163 O O . PRO B 1 123 ? -17.906 -6.902 -0.159 1 93.19 123 PRO B O 1
ATOM 2166 N N . ARG B 1 124 ? -18.797 -7.945 -1.832 1 95.75 124 ARG B N 1
ATOM 2167 C CA . ARG B 1 124 ? -17.562 -8.664 -2.125 1 95.75 124 ARG B CA 1
ATOM 2168 C C . ARG B 1 124 ? -16.984 -8.234 -3.473 1 95.75 124 ARG B C 1
ATOM 2170 O O . ARG B 1 124 ? -16.266 -9 -4.117 1 95.75 124 ARG B O 1
ATOM 2177 N N . GLU B 1 125 ? -17.406 -7.105 -3.885 1 96.75 125 GLU B N 1
ATOM 2178 C CA . GLU B 1 125 ? -16.906 -6.535 -5.133 1 96.75 125 GLU B CA 1
ATOM 2179 C C . GLU B 1 125 ? -16.016 -5.328 -4.867 1 96.75 125 GLU B C 1
ATOM 2181 O O . GLU B 1 125 ? -16.078 -4.727 -3.791 1 96.75 125 GLU B O 1
ATOM 2186 N N . PHE B 1 126 ? -15.156 -5.055 -5.809 1 92.69 126 PHE B N 1
ATOM 2187 C CA . PHE B 1 126 ? -14.211 -3.955 -5.676 1 92.69 126 PHE B CA 1
ATOM 2188 C C . PHE B 1 126 ? -14.156 -3.131 -6.957 1 92.69 126 PHE B C 1
ATOM 2190 O O . PHE B 1 126 ? -14.438 -3.643 -8.047 1 92.69 126 PHE B O 1
ATOM 2197 N N . ASP B 1 127 ? -13.891 -1.864 -6.758 1 87.44 127 ASP B N 1
ATOM 2198 C CA . ASP B 1 127 ? -13.438 -1.004 -7.844 1 87.44 127 ASP B CA 1
ATOM 2199 C C . ASP B 1 127 ? -12 -0.542 -7.617 1 87.44 127 ASP B C 1
ATOM 2201 O O . ASP B 1 127 ? -11.766 0.547 -7.09 1 87.44 127 ASP B O 1
ATOM 2205 N N . HIS B 1 128 ? -10.992 -1.455 -8.055 1 86.5 128 HIS B N 1
ATOM 2206 C CA . HIS B 1 128 ? -9.562 -1.228 -7.906 1 86.5 128 HIS B CA 1
ATOM 2207 C C . HIS B 1 128 ? -9.148 -1.218 -6.438 1 86.5 128 HIS B C 1
ATOM 2209 O O . HIS B 1 128 ? -8.797 -0.169 -5.895 1 86.5 128 HIS B O 1
ATOM 2215 N N . PRO B 1 129 ? -9.156 -2.373 -5.789 1 93.38 129 PRO B N 1
ATOM 2216 C CA . PRO B 1 129 ? -8.578 -2.422 -4.445 1 93.38 129 PRO B CA 1
ATOM 2217 C C . PRO B 1 129 ? -7.07 -2.189 -4.441 1 93.38 129 PRO B C 1
ATOM 2219 O O . PRO B 1 129 ? -6.32 -2.971 -5.035 1 93.38 129 PRO B O 1
ATOM 2222 N N . TYR B 1 130 ? -6.68 -1.155 -3.809 1 93.44 130 TYR B N 1
ATOM 2223 C CA . TYR B 1 130 ? -5.277 -0.767 -3.893 1 93.44 130 TYR B CA 1
ATOM 2224 C C . TYR B 1 130 ? -4.457 -1.443 -2.799 1 93.44 130 TYR B C 1
ATOM 2226 O O . TYR B 1 130 ? -3.588 -2.27 -3.086 1 93.44 130 TYR B O 1
ATOM 2234 N N . CYS B 1 131 ? -4.715 -1.11 -1.555 1 97.81 131 CYS B N 1
ATOM 2235 C CA . CYS B 1 131 ? -3.879 -1.61 -0.469 1 97.81 131 CYS B CA 1
ATOM 2236 C C . CYS B 1 131 ? -4.668 -2.539 0.446 1 97.81 131 CYS B C 1
ATOM 2238 O O . CYS B 1 131 ? -5.902 -2.547 0.415 1 97.81 131 CYS B O 1
ATOM 2240 N N . VAL B 1 132 ? -3.977 -3.285 1.193 1 98.88 132 VAL B N 1
ATOM 2241 C CA . VAL B 1 132 ? -4.535 -4.273 2.109 1 98.88 132 VAL B CA 1
ATOM 2242 C C . VAL B 1 132 ? -3.654 -4.379 3.354 1 98.88 132 VAL B C 1
ATOM 2244 O O . VAL B 1 132 ? -2.447 -4.137 3.291 1 98.88 132 VAL B O 1
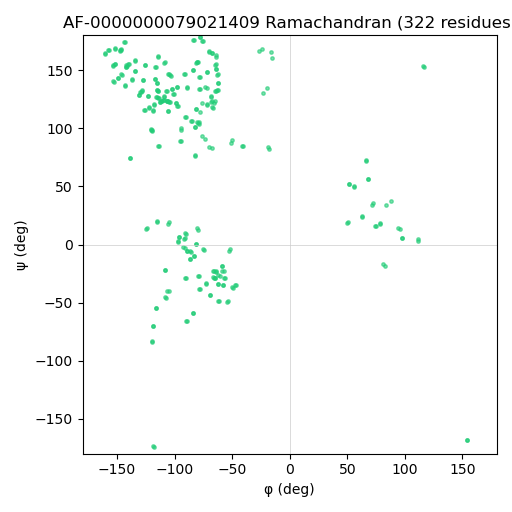ATOM 2247 N N . THR B 1 133 ? -4.223 -4.629 4.441 1 98.81 133 THR B N 1
ATOM 2248 C CA . THR B 1 133 ? -3.541 -4.969 5.688 1 98.81 133 THR B CA 1
ATOM 2249 C C . THR B 1 133 ? -4.336 -6.008 6.473 1 98.81 133 THR B C 1
ATOM 2251 O O . THR B 1 133 ? -5.379 -6.48 6.008 1 98.81 133 THR B O 1
ATOM 2254 N N . THR B 1 134 ? -3.838 -6.488 7.5 1 98.56 134 THR B N 1
ATOM 2255 C CA . THR B 1 134 ? -4.508 -7.426 8.391 1 98.56 134 THR B CA 1
ATOM 2256 C C . THR B 1 134 ? -4.312 -7.02 9.852 1 98.56 134 THR B C 1
ATOM 2258 O O . THR B 1 134 ? -3.465 -6.176 10.156 1 98.56 134 THR B O 1
ATOM 2261 N N . ASN B 1 135 ? -5.203 -7.5 10.664 1 97.38 135 ASN B N 1
ATOM 2262 C CA . ASN B 1 135 ? -5.113 -7.168 12.078 1 97.38 135 ASN B CA 1
ATOM 2263 C C . ASN B 1 135 ? -4.91 -8.414 12.938 1 97.38 135 ASN B C 1
ATOM 2265 O O . ASN B 1 135 ? -4.656 -9.5 12.406 1 97.38 135 ASN B O 1
ATOM 2269 N N . SER B 1 136 ? -4.941 -8.195 14.273 1 95 136 SER B N 1
ATOM 2270 C CA . SER B 1 136 ? -4.629 -9.266 15.211 1 95 136 SER B CA 1
ATOM 2271 C C . SER B 1 136 ? -5.672 -10.375 15.148 1 95 136 SER B C 1
ATOM 2273 O O . SER B 1 136 ? -5.398 -11.516 15.531 1 95 136 SER B O 1
ATOM 2275 N N . SER B 1 137 ? -6.898 -10.133 14.688 1 96.31 137 SER B N 1
ATOM 2276 C CA . SER B 1 137 ? -7.969 -11.117 14.547 1 96.31 137 SER B CA 1
ATOM 2277 C C . SER B 1 137 ? -7.945 -11.773 13.172 1 96.31 137 SER B C 1
ATOM 2279 O O . SER B 1 137 ? -8.914 -12.414 12.766 1 96.31 137 SER B O 1
ATOM 2281 N N . LYS B 1 138 ? -6.91 -11.523 12.406 1 97.62 138 LYS B N 1
ATOM 2282 C CA . LYS B 1 138 ? -6.672 -12.07 11.07 1 97.62 138 LYS B CA 1
ATOM 2283 C C . LYS B 1 138 ? -7.754 -11.633 10.094 1 97.62 138 LYS B C 1
ATOM 2285 O O . LYS B 1 138 ? -8.086 -12.359 9.156 1 97.62 138 LYS B O 1
ATOM 2290 N N . GLN B 1 139 ? -8.406 -10.492 10.391 1 98.5 139 GLN B N 1
ATOM 2291 C CA . GLN B 1 139 ? -9.297 -9.867 9.422 1 98.5 139 GLN B CA 1
ATOM 2292 C C . GLN B 1 139 ? -8.508 -9.227 8.281 1 98.5 139 GLN B C 1
ATOM 2294 O O . GLN B 1 139 ? -7.375 -8.789 8.477 1 98.5 139 GLN B O 1
ATOM 2299 N N . ILE B 1 140 ? -9.125 -9.234 7.117 1 98.81 140 ILE B N 1
ATOM 2300 C CA . ILE B 1 140 ? -8.539 -8.586 5.941 1 98.81 140 ILE B CA 1
ATOM 2301 C C . ILE B 1 140 ? -9.164 -7.207 5.746 1 98.81 140 ILE B C 1
ATOM 2303 O O . ILE B 1 140 ? -10.383 -7.082 5.617 1 98.81 140 ILE B O 1
ATOM 2307 N N . ILE B 1 141 ? -8.406 -6.168 5.746 1 98.88 141 ILE B N 1
ATOM 2308 C CA . ILE B 1 141 ? -8.852 -4.789 5.586 1 98.88 141 ILE B CA 1
ATOM 2309 C C . ILE B 1 141 ? -8.344 -4.23 4.262 1 98.88 141 ILE B C 1
ATOM 2311 O O . ILE B 1 141 ? -7.133 -4.195 4.02 1 98.88 141 ILE B O 1
ATOM 2315 N N . VAL B 1 142 ? -9.234 -3.779 3.416 1 98.75 142 VAL B N 1
ATOM 2316 C CA . VAL B 1 142 ? -8.898 -3.422 2.041 1 98.75 142 VAL B CA 1
ATOM 2317 C C . VAL B 1 142 ? -9.398 -2.01 1.737 1 98.75 142 VAL B C 1
ATOM 2319 O O . VAL B 1 142 ? -10.516 -1.649 2.098 1 98.75 142 VAL B O 1
ATOM 2322 N N . SER B 1 143 ? -8.555 -1.201 1.162 1 97.25 143 SER B N 1
ATOM 2323 C CA . SER B 1 143 ? -9.031 0.054 0.587 1 97.25 143 SER B CA 1
ATOM 2324 C C . SER B 1 143 ? -9.68 -0.172 -0.774 1 97.25 143 SER B C 1
ATOM 2326 O O . SER B 1 143 ? -9 -0.499 -1.747 1 97.25 143 SER B O 1
ATOM 2328 N N . ASP B 1 144 ? -10.938 -0.115 -0.834 1 93.62 144 ASP B N 1
ATOM 2329 C CA . ASP B 1 144 ? -11.695 -0.14 -2.082 1 93.62 144 ASP B CA 1
ATOM 2330 C C . ASP B 1 144 ? -11.75 1.247 -2.719 1 93.62 144 ASP B C 1
ATOM 2332 O O . ASP B 1 144 ? -12.789 1.915 -2.67 1 93.62 144 ASP B O 1
ATOM 2336 N N . THR B 1 145 ? -10.672 1.599 -3.303 1 88.5 145 THR B N 1
ATOM 2337 C CA . THR B 1 145 ? -10.344 2.98 -3.633 1 88.5 145 THR B CA 1
ATOM 2338 C C . THR B 1 145 ? -11.367 3.564 -4.605 1 88.5 145 THR B C 1
ATOM 2340 O O . THR B 1 145 ? -11.859 4.676 -4.398 1 88.5 145 THR B O 1
ATOM 2343 N N . GLY B 1 146 ? -11.641 2.9 -5.57 1 83.25 146 GLY B N 1
ATOM 2344 C CA . GLY B 1 146 ? -12.578 3.396 -6.562 1 83.25 146 GLY B CA 1
ATOM 2345 C C . GLY B 1 146 ? -13.977 3.621 -6.008 1 83.25 146 GLY B C 1
ATOM 2346 O O . GLY B 1 146 ? -14.695 4.512 -6.457 1 83.25 146 GLY B O 1
ATOM 2347 N N . ASN B 1 147 ? -14.336 2.73 -5.051 1 86.75 147 ASN B N 1
ATOM 2348 C CA . ASN B 1 147 ? -15.648 2.877 -4.422 1 86.75 147 ASN B CA 1
ATOM 2349 C C . ASN B 1 147 ? -15.602 3.852 -3.25 1 86.75 147 ASN B C 1
ATOM 2351 O O . ASN B 1 147 ? -16.625 4.152 -2.645 1 86.75 147 ASN B O 1
ATOM 2355 N N . GLY B 1 148 ? -14.461 4.305 -2.879 1 88.56 148 GLY B N 1
ATOM 2356 C CA . GLY B 1 148 ? -14.312 5.332 -1.862 1 88.56 148 GLY B CA 1
ATOM 2357 C C . GLY B 1 148 ? -14.602 4.832 -0.46 1 88.56 148 GLY B C 1
ATOM 2358 O O . GLY B 1 148 ? -15.203 5.543 0.345 1 88.56 148 GLY B O 1
ATOM 2359 N N . CYS B 1 149 ? -14.234 3.574 -0.202 1 93.25 149 CYS B N 1
ATOM 2360 C CA . CYS B 1 149 ? -14.508 3.041 1.128 1 93.25 149 CYS B CA 1
ATOM 2361 C C . CYS B 1 149 ? -13.438 2.043 1.546 1 93.25 149 CYS B C 1
ATOM 2363 O O . CYS B 1 149 ? -12.539 1.725 0.763 1 93.25 149 CYS B O 1
ATOM 2365 N N . VAL B 1 150 ? -13.445 1.732 2.768 1 97.25 150 VAL B N 1
ATOM 2366 C CA . VAL B 1 150 ? -12.648 0.652 3.334 1 97.25 150 VAL B CA 1
ATOM 2367 C C . VAL B 1 150 ? -13.547 -0.529 3.686 1 97.25 150 VAL B C 1
ATOM 2369 O O . VAL B 1 150 ? -14.617 -0.35 4.281 1 97.25 150 VAL B O 1
ATOM 2372 N N . LYS B 1 151 ? -13.117 -1.678 3.27 1 98.38 151 LYS B N 1
ATOM 2373 C CA . LYS B 1 151 ? -13.867 -2.896 3.564 1 98.38 151 LYS B CA 1
ATOM 2374 C C . LYS B 1 151 ? -13.07 -3.83 4.469 1 98.38 151 LYS B C 1
ATOM 2376 O O . LYS B 1 151 ? -11.859 -3.988 4.285 1 98.38 151 LYS B O 1
ATOM 2381 N N . ILE B 1 152 ? -13.766 -4.422 5.422 1 98.56 152 ILE B N 1
ATOM 2382 C CA . ILE B 1 152 ? -13.172 -5.398 6.332 1 98.56 152 ILE B CA 1
ATOM 2383 C C . ILE B 1 152 ? -13.828 -6.766 6.109 1 98.56 152 ILE B C 1
ATOM 2385 O O . ILE B 1 152 ? -15.055 -6.875 6.066 1 98.56 152 ILE B O 1
ATOM 2389 N N . PHE B 1 153 ? -12.992 -7.762 6.008 1 98.62 153 PHE B N 1
ATOM 2390 C CA . PHE B 1 153 ? -13.461 -9.117 5.73 1 98.62 153 PHE B CA 1
ATOM 2391 C C . PHE B 1 153 ? -12.945 -10.094 6.781 1 98.62 153 PHE B C 1
ATOM 2393 O O . PHE B 1 153 ? -11.867 -9.891 7.348 1 98.62 153 PHE B O 1
ATOM 2400 N N . HIS B 1 154 ? -13.727 -11.172 6.926 1 98.38 154 HIS B N 1
ATOM 2401 C CA . HIS B 1 154 ? -13.125 -12.383 7.488 1 98.38 154 HIS B CA 1
ATOM 2402 C C . HIS B 1 154 ? -12.031 -12.93 6.582 1 98.38 154 HIS B C 1
ATOM 2404 O O . HIS B 1 154 ? -12.016 -12.641 5.383 1 98.38 154 HIS B O 1
ATOM 2410 N N . PHE B 1 155 ? -11.234 -13.734 7.168 1 98.31 155 PHE B N 1
ATOM 2411 C CA . PHE B 1 155 ? -10.07 -14.234 6.449 1 98.31 155 PHE B CA 1
ATOM 2412 C C . PHE B 1 155 ? -10.492 -15.016 5.211 1 98.31 155 PHE B C 1
ATOM 2414 O O . PHE B 1 155 ? -9.789 -15.008 4.195 1 98.31 155 PHE B O 1
ATOM 2421 N N . GLN B 1 156 ? -11.625 -15.578 5.227 1 97.5 156 GLN B N 1
ATOM 2422 C CA . GLN B 1 156 ? -12.094 -16.391 4.109 1 97.5 156 GLN B CA 1
ATOM 2423 C C . GLN B 1 156 ? -12.836 -15.547 3.08 1 97.5 156 GLN B C 1
ATOM 2425 O O . GLN B 1 156 ? -13.227 -16.047 2.021 1 97.5 156 GLN B O 1
ATOM 2430 N N . GLY B 1 157 ? -13.055 -14.25 3.371 1 97.88 157 GLY B N 1
ATOM 2431 C CA . GLY B 1 157 ? -13.562 -13.383 2.318 1 97.88 157 GLY B CA 1
ATOM 2432 C C . GLY B 1 157 ? -14.984 -12.914 2.568 1 97.88 157 GLY B C 1
ATOM 2433 O O . GLY B 1 157 ? -15.586 -12.266 1.716 1 97.88 157 GLY B O 1
ATOM 2434 N N . ARG B 1 158 ? -15.594 -13.281 3.752 1 97.69 158 ARG B N 1
ATOM 2435 C CA . ARG B 1 158 ? -16.922 -12.758 4.086 1 97.69 158 ARG B CA 1
ATOM 2436 C C . ARG B 1 158 ? -16.828 -11.32 4.605 1 97.69 158 ARG B C 1
ATOM 2438 O O . ARG B 1 158 ? -16.031 -11.039 5.508 1 97.69 158 ARG B O 1
ATOM 2445 N N . LEU B 1 159 ? -17.688 -10.469 4.105 1 98.06 159 LEU B N 1
ATOM 2446 C CA . LEU B 1 159 ? -17.641 -9.062 4.484 1 98.06 159 LEU B CA 1
ATOM 2447 C C . LEU B 1 159 ? -18.156 -8.867 5.91 1 98.06 159 LEU B C 1
ATOM 2449 O O . LEU B 1 159 ? -19.188 -9.422 6.285 1 98.06 159 LEU B O 1
ATOM 2453 N N . LEU B 1 160 ? -17.469 -8.102 6.621 1 97.56 160 LEU B N 1
ATOM 2454 C CA . LEU B 1 160 ? -17.859 -7.773 7.988 1 97.56 160 LEU B CA 1
ATOM 2455 C C . LEU B 1 160 ? -18.375 -6.336 8.078 1 97.56 160 LEU B C 1
ATOM 2457 O O . LEU B 1 160 ? -19.391 -6.078 8.719 1 97.56 160 LEU B O 1
ATOM 2461 N N . ARG B 1 161 ? -17.625 -5.426 7.457 1 96.25 161 ARG B N 1
ATOM 2462 C CA . ARG B 1 161 ? -17.938 -4.004 7.578 1 96.25 161 ARG B CA 1
ATOM 2463 C C . ARG B 1 161 ? -17.438 -3.23 6.359 1 96.25 161 ARG B C 1
ATOM 2465 O O . ARG B 1 161 ? -16.484 -3.643 5.707 1 96.25 161 ARG B O 1
ATOM 2472 N N . CYS B 1 162 ? -18.031 -2.201 6.105 1 95.5 162 CYS B N 1
ATOM 2473 C CA . CYS B 1 162 ? -17.641 -1.22 5.098 1 95.5 162 CYS B CA 1
ATOM 2474 C C . CYS B 1 162 ? -17.938 0.198 5.582 1 95.5 162 CYS B C 1
ATOM 2476 O O . CYS B 1 162 ? -18.984 0.46 6.16 1 95.5 162 CYS B O 1
ATOM 2478 N N . PHE B 1 163 ? -16.984 0.971 5.32 1 92.75 163 PHE B N 1
ATOM 2479 C CA . PHE B 1 163 ? -17.203 2.359 5.711 1 92.75 163 PHE B CA 1
ATOM 2480 C C . PHE B 1 163 ? -16.438 3.303 4.793 1 92.75 163 PHE B C 1
ATOM 2482 O O . PHE B 1 163 ? -15.492 2.887 4.113 1 92.75 163 PHE B O 1
#

Sequence (326 aa):
GDLVIADTENHRVQIFSPDGNFKSKFGEKGSKPDQLCYPIGVAVTSADSIVVTDSVNAAVKIFSPEGQLRKSIVQNTEIEFPHGVAVTRDDDIIVTDICRHCVTVLTPAGDVSHAFGSYGDGPREFDHPYCVTTNSSKQIIVSDTGNGCVKIFHFQGRLLRCFGDLVIADTENHRVQIFSPDGNFKSKFGEKGSKPDQLCYPIGVAVTSADSIVVTDSVNAAVKIFSPEGQLRKSIVQNTEIEFPHGVAVTRDDDIIVTDICRHCVTVLTPAGDVSHAFGSYGDGPREFDHPYCVTTNSSKQIIVSDTGNGCVKIFHFQGRLLRCF

pLDDT: mean 84.77, std 20.12, range [36.59, 98.94]

Organism: Lymnaea stagnalis (NCBI:txid6523)

Radius of gyration: 17.41 Å; Cα contacts (8 Å, |Δi|>4): 993; chains: 2; bounding box: 42×43×44 Å

Foldseek 3Di:
DWQQQCPLVVLDTFTADPVRDRPPQQPPAAPDPLTAGPWAEWEAAPQRWIWIFRFSNQWIWTGRNVSHTDDIAHDPVATHGWAAWEADNQGWIWTAHQSQQKIWIADNVRHTPDIFEGDDQDQGYANRWHYWYADPQRWIWTCRPVNPWIWIGDNRRHTDDID/DWQQQCPLVVLDGFTADPVRDRPPQQPPQAPDPLGAGPWAEWEAAPQRWIWIFRFSNQWIWTGRNVSHTDDIAHDPVATHGWAAWEADNQGWIWTAHQSQQKIWIAHNVRHTPDIFEGDDQDQGYANRFHYWYADPQRWIWTCRPVNPWIWIGDNRRHTDDID

Secondary structure (DSSP, 8-state):
--EEEEETTTTEEEEE-TTS-B--SS-STT-STT--SSEEEEEE-TT--EEEEETTTTEEEEE-TTS-EEEEE--TTT-SSEEEEEE-TT--EEEEETTTTEEEEE-TTS-EEEEE--BSSSTT-BS-EEEEEE-TT--EEEEEGGGTEEEEE-TTS-EEEE-/--EEEEETTTTEEEEE-TTS-B--SS-STT-STT--SSEEEEEE-TT--EEEEETTTTEEEEE-TTS-EEEEE--TTT-SSEEEEEE-TT--EEEEETTTTEEEEE-TTS-EEEEE--BSSSTT-BS-EEEEEE-TT--EEEEEGGGTEEEEE-TTS-EEEE-

InterPro domains:
  IPR001258 NHL repeat [PF01436] (1-16)
  IPR001258 NHL repeat [PF01436] (36-63)
  IPR001258 NHL repeat [PF01436] (81-105)
  IPR001258 NHL repeat [PF01436] (126-153)
  IPR001258 NHL repeat [PS51125] (1-19)
  IPR001258 NHL repeat [PS51125] (23-66)
  IPR001258 NHL repeat [PS51125] (78-109)
  IPR001258 NHL repeat [PS51125] (113-156)
  IPR011042 Six-bladed beta-propeller, TolB-like [G3DSA:2.120.10.30] (1-163)
  IPR050952 Tripartite Motif and NHL Repeat Containing E3 Ligases [PTHR24104] (1-161)